Protein AF-A0A1M5AVX1-F1 (afdb_monomer_lite)

pLDDT: mean 75.05, std 15.2, range [41.97, 94.0]

Foldseek 3Di:
DPPDDDDDDPVVVVVLVVQCVVVVPDDSVRSVVVVVCVCVVVVPDPPPCPVDPVVVVVVVVVVVVVVVVVVVVVVVVVVVVVVVVVVVVCCVPPVVVVVVVVVVVVVVVVVPVVVVVVPPPDDPDDDDPVCPPDDDPDDDDPVVVVVVVVVVVVVVVVVVVVVVVVVLVVLLVVLVVLQVVQWDWDDDPDPDDIDIDRDDDPVSVVVSVVSD

Secondary structure (DSSP, 8-state):
---PPPP--HHHHHHHHHHHHHHT-S-HHHHHHHHHHHHHHTT--TTS---S-HHHHHHHHHHHHHHHHHHHHHHHHHHHHHHHHHHHHHIIIIIHHHHHHHHHHHHHHHTTHHHHHHHTT-------GGGTT--------HHHHHHHHHHHHHHHHHHHHHHHHHHHHHHHHHHHHHHHHTEEEE--STTS--EEEE---HHHHHHHHHT-

Organism: NCBI:txid1302685

Structure (mmCIF, N/CA/C/O backbone):
data_AF-A0A1M5AVX1-F1
#
_entry.id   AF-A0A1M5AVX1-F1
#
loop_
_atom_site.group_PDB
_atom_site.id
_atom_site.type_symbol
_atom_site.label_atom_id
_atom_site.label_alt_id
_atom_site.label_comp_id
_atom_site.label_asym_id
_atom_site.label_entity_id
_atom_site.label_seq_id
_atom_site.pdbx_PDB_ins_code
_atom_site.Cartn_x
_atom_site.Cartn_y
_atom_site.Cartn_z
_atom_site.occupancy
_atom_site.B_iso_or_equiv
_atom_site.auth_seq_id
_atom_site.auth_comp_id
_atom_site.auth_asym_id
_atom_site.auth_atom_id
_atom_site.pdbx_PDB_model_num
ATOM 1 N N . MET A 1 1 ? 12.100 11.120 -50.211 1.00 50.03 1 MET A N 1
ATOM 2 C CA . MET A 1 1 ? 12.620 10.407 -49.026 1.00 50.03 1 MET A CA 1
ATOM 3 C C . MET A 1 1 ? 14.095 10.726 -48.893 1.00 50.03 1 MET A C 1
ATOM 5 O O . MET A 1 1 ? 14.823 10.526 -49.860 1.00 50.03 1 MET A O 1
ATOM 9 N N . LEU A 1 2 ? 14.522 11.260 -47.749 1.00 48.28 2 LEU A N 1
ATOM 10 C CA . LEU A 1 2 ? 15.946 11.384 -47.434 1.00 48.28 2 LEU A CA 1
ATOM 11 C C . LEU A 1 2 ? 16.529 9.966 -47.370 1.00 48.28 2 LEU A C 1
ATOM 13 O O . LEU A 1 2 ? 16.074 9.150 -46.571 1.00 48.28 2 LEU A O 1
ATOM 17 N N . LYS A 1 3 ? 17.469 9.642 -48.262 1.00 60.44 3 LYS A N 1
ATOM 18 C CA . LYS A 1 3 ? 18.172 8.353 -48.248 1.00 60.44 3 LYS A CA 1
ATOM 19 C C . LYS A 1 3 ? 19.262 8.414 -47.185 1.00 60.44 3 LYS A C 1
ATOM 21 O O . LYS A 1 3 ? 20.413 8.708 -47.489 1.00 60.44 3 LYS A O 1
ATOM 26 N N . ASN A 1 4 ? 18.875 8.159 -45.943 1.00 72.19 4 ASN A N 1
ATOM 27 C CA . ASN A 1 4 ? 19.822 8.012 -44.849 1.00 72.19 4 ASN A CA 1
ATOM 28 C C . ASN A 1 4 ? 20.289 6.554 -44.810 1.00 72.19 4 ASN A C 1
ATOM 30 O O . ASN A 1 4 ? 19.479 5.637 -44.707 1.00 72.19 4 ASN A O 1
ATOM 34 N N . THR A 1 5 ? 21.594 6.335 -44.926 1.00 76.31 5 THR A N 1
ATOM 35 C CA . THR A 1 5 ? 22.208 5.006 -44.809 1.00 76.31 5 THR A CA 1
ATOM 36 C C . THR A 1 5 ? 22.642 4.745 -43.374 1.00 76.31 5 THR A C 1
ATOM 38 O O . THR A 1 5 ? 23.415 5.520 -42.812 1.00 76.31 5 THR A O 1
ATOM 41 N N . ILE A 1 6 ? 22.184 3.629 -42.805 1.00 78.69 6 ILE A N 1
ATOM 42 C CA . ILE A 1 6 ? 22.641 3.109 -41.512 1.00 78.69 6 ILE A CA 1
ATOM 43 C C . ILE A 1 6 ? 23.760 2.102 -41.786 1.00 78.69 6 ILE A C 1
ATOM 45 O O . ILE A 1 6 ? 23.597 1.205 -42.612 1.00 78.69 6 ILE A O 1
ATOM 49 N N . LYS A 1 7 ? 24.904 2.256 -41.114 1.00 83.25 7 LYS A N 1
ATOM 50 C CA . LYS A 1 7 ? 25.978 1.254 -41.136 1.00 83.25 7 LYS A CA 1
ATOM 51 C C . LYS A 1 7 ? 25.713 0.237 -40.030 1.00 83.25 7 LYS A C 1
ATOM 53 O O . LYS A 1 7 ? 25.497 0.632 -38.889 1.00 83.25 7 LYS A O 1
ATOM 58 N N . LEU A 1 8 ? 25.725 -1.044 -40.375 1.00 83.75 8 LEU A N 1
ATOM 59 C CA . LEU A 1 8 ? 25.488 -2.162 -39.461 1.00 83.75 8 LEU A CA 1
ATOM 60 C C . LEU A 1 8 ? 26.736 -3.048 -39.422 1.00 83.75 8 LEU A C 1
ATOM 62 O O . LEU A 1 8 ? 27.464 -3.110 -40.413 1.00 83.75 8 LEU A O 1
ATOM 66 N N . SER A 1 9 ? 26.980 -3.709 -38.290 1.00 87.75 9 SER A N 1
ATOM 67 C CA . SER A 1 9 ? 27.940 -4.815 -38.236 1.00 87.75 9 SER A CA 1
ATOM 68 C C . SER A 1 9 ? 27.345 -6.063 -38.888 1.00 87.75 9 SER A C 1
ATOM 70 O O . SER A 1 9 ? 26.119 -6.191 -38.968 1.00 87.75 9 SER A O 1
ATOM 72 N N . ASP A 1 10 ? 28.207 -6.989 -39.306 1.00 86.44 10 ASP A N 1
ATOM 73 C CA . ASP A 1 10 ? 27.782 -8.253 -39.917 1.00 86.44 10 ASP A CA 1
ATOM 74 C C . ASP A 1 10 ? 26.886 -9.062 -38.959 1.00 86.44 10 ASP A C 1
ATOM 76 O O . ASP A 1 10 ? 25.788 -9.455 -39.342 1.00 86.44 10 ASP A O 1
ATOM 80 N N . ASP A 1 11 ? 27.242 -9.146 -37.672 1.00 85.88 11 ASP A N 1
ATOM 81 C CA . ASP A 1 11 ? 26.421 -9.821 -36.651 1.00 85.88 11 ASP A CA 1
ATOM 82 C C . ASP A 1 11 ? 25.010 -9.219 -36.515 1.00 85.88 11 ASP A C 1
ATOM 84 O O . ASP A 1 11 ? 24.012 -9.923 -36.355 1.00 85.88 11 ASP A O 1
ATOM 88 N N . THR A 1 12 ? 24.900 -7.887 -36.584 1.00 83.38 12 THR A N 1
ATOM 89 C CA . THR A 1 12 ? 23.601 -7.201 -36.464 1.00 83.38 12 THR A CA 1
ATOM 90 C C . THR A 1 12 ? 22.747 -7.433 -37.707 1.00 83.38 12 THR A C 1
ATOM 92 O O . THR A 1 12 ? 21.519 -7.506 -37.622 1.00 83.38 12 THR A O 1
ATOM 95 N N . LYS A 1 13 ? 23.389 -7.554 -38.870 1.00 87.00 13 LYS A N 1
ATOM 96 C CA . LYS A 1 13 ? 22.717 -7.870 -40.125 1.00 87.00 13 LYS A CA 1
ATOM 97 C C . LYS A 1 13 ? 22.154 -9.292 -40.102 1.00 87.00 13 LYS A C 1
ATOM 99 O O . LYS A 1 13 ? 20.988 -9.461 -40.444 1.00 87.00 13 LYS A O 1
ATOM 104 N N . ASP A 1 14 ? 22.909 -10.264 -39.600 1.00 89.38 14 ASP A N 1
ATOM 105 C CA . ASP A 1 14 ? 22.436 -11.646 -39.457 1.00 89.38 14 ASP A CA 1
ATOM 106 C C . ASP A 1 14 ? 21.216 -11.743 -38.524 1.00 89.38 14 ASP A C 1
ATOM 108 O O . ASP A 1 14 ? 20.263 -12.477 -38.797 1.00 89.38 14 ASP A O 1
ATOM 112 N N . LEU A 1 15 ? 21.191 -10.960 -37.439 1.00 86.06 15 LEU A N 1
ATOM 113 C CA . LEU A 1 15 ? 20.021 -10.863 -36.558 1.00 86.06 15 LEU A CA 1
ATOM 114 C C . LEU A 1 15 ? 18.806 -10.250 -37.270 1.00 86.06 15 LEU A C 1
ATOM 116 O O . LEU A 1 15 ? 17.681 -10.726 -37.096 1.00 86.06 15 LEU A O 1
ATOM 120 N N . LEU A 1 16 ? 19.012 -9.216 -38.087 1.00 86.56 16 LEU A N 1
ATOM 121 C CA . LEU A 1 16 ? 17.942 -8.617 -38.888 1.00 86.56 16 LEU A CA 1
ATOM 122 C C . LEU A 1 16 ? 17.404 -9.589 -39.940 1.00 86.56 16 LEU A C 1
ATOM 124 O O . LEU A 1 16 ? 16.189 -9.643 -40.126 1.00 86.56 16 LEU A O 1
ATOM 128 N N . ASP A 1 17 ? 18.269 -10.389 -40.562 1.00 86.75 17 ASP A N 1
ATOM 129 C CA . ASP A 1 17 ? 17.881 -11.427 -41.520 1.00 86.75 17 ASP A CA 1
ATOM 130 C C . ASP A 1 17 ? 17.036 -12.515 -40.843 1.00 86.75 17 ASP A C 1
ATOM 132 O O . ASP A 1 17 ? 15.984 -12.906 -41.357 1.00 86.75 17 ASP A O 1
ATOM 136 N N . GLN A 1 18 ? 17.417 -12.946 -39.636 1.00 89.44 18 GLN A N 1
ATOM 137 C CA . GLN A 1 18 ? 16.620 -13.887 -38.843 1.00 89.44 18 GLN A CA 1
ATOM 138 C C . GLN A 1 18 ? 15.234 -13.329 -38.495 1.00 89.44 18 GLN A C 1
ATOM 140 O O . GLN A 1 18 ? 14.232 -14.035 -38.628 1.00 89.44 18 GLN A O 1
ATOM 145 N N . ILE A 1 19 ? 15.152 -12.064 -38.069 1.00 85.94 19 ILE A N 1
ATOM 146 C CA . ILE A 1 19 ? 13.875 -11.395 -37.772 1.00 85.94 19 ILE A CA 1
ATOM 147 C C . ILE A 1 19 ? 13.031 -11.286 -39.047 1.00 85.94 19 ILE A C 1
ATOM 149 O O . ILE A 1 19 ? 11.831 -11.573 -39.026 1.00 85.94 19 ILE A O 1
ATOM 153 N N . GLN A 1 20 ? 13.652 -10.919 -40.167 1.00 88.06 20 GLN A N 1
ATOM 154 C CA . GLN A 1 20 ? 12.977 -10.778 -41.449 1.00 88.06 20 GLN A CA 1
ATOM 155 C C . GLN A 1 20 ? 12.359 -12.103 -41.911 1.00 88.06 20 GLN A C 1
ATOM 157 O O . GLN A 1 20 ? 11.182 -12.127 -42.280 1.00 88.06 20 GLN A O 1
ATOM 162 N N . LEU A 1 21 ? 13.118 -13.201 -41.835 1.00 88.25 21 LEU A N 1
ATOM 163 C CA . LEU A 1 21 ? 12.652 -14.546 -42.183 1.00 88.25 21 LEU A CA 1
ATOM 164 C C . LEU A 1 21 ? 11.553 -15.036 -41.234 1.00 88.25 21 LEU A C 1
ATOM 166 O O . LEU A 1 21 ? 10.547 -15.579 -41.686 1.00 88.25 21 LEU A O 1
ATOM 170 N N . LYS A 1 22 ? 11.713 -14.816 -39.925 1.00 88.88 22 LYS A N 1
ATOM 171 C CA . LYS A 1 22 ? 10.778 -15.306 -38.902 1.00 88.88 22 LYS A CA 1
ATOM 172 C C . LYS A 1 22 ? 9.405 -14.639 -38.971 1.00 88.88 22 LYS A C 1
ATOM 174 O O . LYS A 1 22 ? 8.399 -15.299 -38.725 1.00 88.88 22 LYS A O 1
ATOM 179 N N . PHE A 1 23 ? 9.361 -13.345 -39.286 1.00 84.31 23 PHE A N 1
ATOM 180 C CA . PHE A 1 23 ? 8.123 -12.559 -39.311 1.00 84.31 23 PHE A CA 1
ATOM 181 C C . PHE A 1 23 ? 7.648 -12.196 -40.729 1.00 84.31 23 PHE A C 1
ATOM 183 O O . PHE A 1 23 ? 6.655 -11.487 -40.874 1.00 84.31 23 PHE A O 1
ATOM 190 N N . GLY A 1 24 ? 8.325 -12.681 -41.776 1.00 85.56 24 GLY A N 1
ATOM 191 C CA . GLY A 1 24 ? 7.917 -12.491 -43.173 1.00 85.56 24 GLY A CA 1
ATOM 192 C C . GLY A 1 24 ? 7.960 -11.034 -43.645 1.00 85.56 24 GLY A C 1
ATOM 193 O O . GLY A 1 24 ? 7.097 -10.598 -44.411 1.00 85.56 24 GLY A O 1
ATOM 194 N N . LEU A 1 25 ? 8.935 -10.254 -43.172 1.00 85.88 25 LEU A N 1
ATOM 195 C CA . LEU A 1 25 ? 9.032 -8.823 -43.474 1.00 85.88 25 LEU A CA 1
ATOM 196 C C . LEU A 1 25 ? 9.723 -8.600 -44.833 1.00 85.88 25 LEU A C 1
ATOM 198 O O . LEU A 1 25 ? 10.679 -9.283 -45.191 1.00 85.88 25 LEU A O 1
ATOM 202 N N . LYS A 1 26 ? 9.221 -7.656 -45.642 1.00 80.62 26 LYS A N 1
ATOM 203 C CA . LYS A 1 26 ? 9.651 -7.509 -47.051 1.00 80.62 26 LYS A CA 1
ATOM 204 C C . LYS A 1 26 ? 10.936 -6.702 -47.243 1.00 80.62 26 LYS A C 1
ATOM 206 O O . LYS A 1 26 ? 11.692 -6.987 -48.164 1.00 80.62 26 LYS A O 1
ATOM 211 N N . THR A 1 27 ? 11.172 -5.680 -46.423 1.00 85.50 27 THR A N 1
ATOM 212 C CA . THR A 1 27 ? 12.344 -4.797 -46.538 1.00 85.50 27 THR A CA 1
ATOM 213 C C . THR A 1 27 ? 12.933 -4.511 -45.165 1.00 85.50 27 THR A C 1
ATOM 215 O O . THR A 1 27 ? 12.193 -4.435 -44.184 1.00 85.50 27 THR A O 1
ATOM 218 N N . TYR A 1 28 ? 14.247 -4.271 -45.106 1.00 84.19 28 TYR A N 1
ATOM 219 C CA . TYR A 1 28 ? 14.928 -3.896 -43.862 1.00 84.19 28 TYR A CA 1
ATOM 220 C C . TYR A 1 28 ? 14.342 -2.638 -43.218 1.00 84.19 28 TYR A C 1
ATOM 222 O O . TYR A 1 28 ? 14.225 -2.580 -42.001 1.00 84.19 28 TYR A O 1
ATOM 230 N N . ASP A 1 29 ? 13.908 -1.666 -44.022 1.00 83.88 29 ASP A N 1
ATOM 231 C CA . ASP A 1 29 ? 13.253 -0.451 -43.526 1.00 83.88 29 ASP A CA 1
ATOM 232 C C . ASP A 1 29 ? 11.952 -0.774 -42.769 1.00 83.88 29 ASP A C 1
ATOM 234 O O . ASP A 1 29 ? 11.741 -0.320 -41.645 1.00 83.88 29 ASP A O 1
ATOM 238 N N . THR A 1 30 ? 11.124 -1.670 -43.321 1.00 84.75 30 THR A N 1
ATOM 239 C CA . THR A 1 30 ? 9.901 -2.134 -42.645 1.00 84.75 30 THR A CA 1
ATOM 240 C C . THR A 1 30 ? 10.228 -2.900 -41.365 1.00 84.75 30 THR A C 1
ATOM 242 O O . THR A 1 30 ? 9.532 -2.741 -40.360 1.00 84.75 30 THR A O 1
ATOM 245 N N . THR A 1 31 ? 11.292 -3.706 -41.381 1.00 86.12 31 THR A N 1
ATOM 246 C CA . THR A 1 31 ? 11.759 -4.458 -40.211 1.00 86.12 31 THR A CA 1
ATOM 247 C C . THR A 1 31 ? 12.191 -3.528 -39.088 1.00 86.12 31 THR A C 1
ATOM 249 O O . THR A 1 31 ? 11.651 -3.608 -37.986 1.00 86.12 31 THR A O 1
ATOM 252 N N . VAL A 1 32 ? 13.086 -2.584 -39.378 1.00 87.56 32 VAL A N 1
ATOM 253 C CA . VAL A 1 32 ? 13.594 -1.620 -38.395 1.00 87.56 32 VAL A CA 1
ATOM 254 C C . VAL A 1 32 ? 12.466 -0.739 -37.858 1.00 87.56 32 VAL A C 1
ATOM 256 O O . VAL A 1 32 ? 12.385 -0.520 -36.647 1.00 87.56 32 VAL A O 1
ATOM 259 N N . ASN A 1 33 ? 11.554 -0.283 -38.721 1.00 87.81 33 ASN A N 1
ATOM 260 C CA . ASN A 1 33 ? 10.406 0.514 -38.300 1.00 87.81 33 AS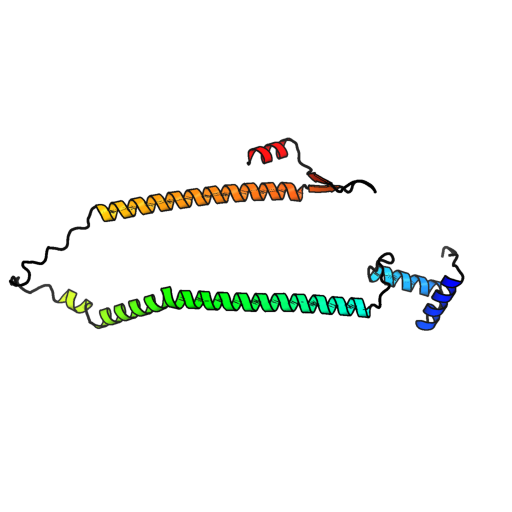N A CA 1
ATOM 261 C C . ASN A 1 33 ? 9.473 -0.281 -37.373 1.00 87.81 33 ASN A C 1
ATOM 263 O O . ASN A 1 33 ? 9.076 0.208 -36.319 1.00 87.81 33 ASN A O 1
ATOM 267 N N . THR A 1 34 ? 9.170 -1.537 -37.713 1.00 85.75 34 THR A N 1
ATOM 268 C CA . THR A 1 34 ? 8.289 -2.391 -36.899 1.00 85.75 34 THR A CA 1
ATOM 269 C C . THR A 1 34 ? 8.910 -2.697 -35.536 1.00 85.75 34 THR A C 1
ATOM 271 O O . THR A 1 34 ? 8.226 -2.584 -34.519 1.00 85.75 34 THR A O 1
ATOM 274 N N . CYS A 1 35 ? 10.209 -3.011 -35.491 1.00 84.88 35 CYS A N 1
ATOM 275 C CA . CYS A 1 35 ? 10.943 -3.195 -34.238 1.00 84.88 35 CYS A CA 1
ATOM 276 C C . CYS A 1 35 ? 10.927 -1.922 -33.381 1.00 84.88 35 CYS A C 1
ATOM 278 O O . CYS A 1 35 ? 10.617 -1.984 -32.193 1.00 84.88 35 CYS A O 1
ATOM 280 N N . SER A 1 36 ? 11.192 -0.761 -33.984 1.00 85.06 36 SER A N 1
ATOM 281 C CA . SER A 1 36 ? 11.199 0.523 -33.269 1.00 85.06 36 SER A CA 1
ATOM 282 C C . SER A 1 36 ? 9.816 0.868 -32.714 1.00 85.06 36 SER A C 1
ATOM 284 O O . SER A 1 36 ? 9.685 1.240 -31.549 1.00 85.06 36 SER A O 1
ATOM 286 N N . LEU A 1 37 ? 8.764 0.677 -33.516 1.00 87.31 37 LEU A N 1
ATOM 287 C CA . LEU A 1 37 ? 7.381 0.875 -33.086 1.00 87.31 37 LEU A CA 1
ATOM 288 C C . LEU A 1 37 ? 6.989 -0.068 -31.951 1.00 87.31 37 LEU A C 1
ATOM 290 O O . LEU A 1 37 ? 6.258 0.349 -31.057 1.00 87.31 37 LEU A O 1
ATOM 294 N N . PHE A 1 38 ? 7.452 -1.318 -31.974 1.00 84.62 38 PHE A N 1
ATOM 295 C CA . PHE A 1 38 ? 7.196 -2.273 -30.900 1.00 84.62 38 PHE A CA 1
ATOM 296 C C . PHE A 1 38 ? 7.824 -1.815 -29.581 1.00 84.62 38 PHE A C 1
ATOM 298 O O . PHE A 1 38 ? 7.143 -1.816 -28.558 1.00 84.62 38 PHE A O 1
ATOM 305 N N . ILE A 1 39 ? 9.080 -1.369 -29.615 1.00 83.06 39 ILE A N 1
ATOM 306 C CA . ILE A 1 39 ? 9.795 -0.875 -28.431 1.00 83.06 39 ILE A CA 1
ATOM 307 C C . ILE A 1 39 ? 9.086 0.351 -27.848 1.00 83.06 39 ILE A C 1
ATOM 309 O O . ILE A 1 39 ? 8.819 0.389 -26.651 1.00 83.06 39 ILE A O 1
ATOM 313 N N . ILE A 1 40 ? 8.719 1.315 -28.699 1.00 81.06 40 ILE A N 1
ATOM 314 C CA . ILE A 1 40 ? 8.050 2.550 -28.270 1.00 81.06 40 ILE A CA 1
ATOM 315 C C . ILE A 1 40 ? 6.645 2.261 -27.728 1.00 81.06 40 ILE A C 1
ATOM 317 O O . ILE A 1 40 ? 6.288 2.759 -26.668 1.00 81.06 40 ILE A O 1
ATOM 321 N N . ARG A 1 41 ? 5.836 1.452 -28.428 1.00 79.56 41 ARG A N 1
ATOM 322 C CA . ARG A 1 41 ? 4.443 1.173 -28.024 1.00 79.56 41 ARG A CA 1
ATOM 323 C C . ARG A 1 41 ? 4.321 0.369 -26.739 1.00 79.56 41 ARG A C 1
ATOM 325 O O . ARG A 1 41 ? 3.300 0.480 -26.074 1.00 79.56 41 ARG A O 1
ATOM 332 N N . ASN A 1 42 ? 5.311 -0.462 -26.439 1.00 77.94 42 ASN A N 1
ATOM 333 C CA . ASN A 1 42 ? 5.323 -1.278 -25.229 1.00 77.94 42 ASN A CA 1
ATOM 334 C C . ASN A 1 42 ? 6.205 -0.670 -24.130 1.00 77.94 42 ASN A C 1
ATOM 336 O O . ASN A 1 42 ? 6.442 -1.342 -23.132 1.00 77.94 42 ASN A O 1
ATOM 340 N N . GLU A 1 43 ? 6.713 0.554 -24.330 1.00 76.38 43 GLU A N 1
ATOM 341 C CA . GLU A 1 43 ? 7.571 1.271 -23.376 1.00 76.38 43 GLU A CA 1
ATOM 342 C C . GLU A 1 43 ? 8.741 0.409 -22.859 1.00 76.38 43 GLU A C 1
ATOM 344 O O . GLU A 1 43 ? 9.128 0.472 -21.694 1.00 76.38 43 GLU A O 1
ATOM 349 N N . ILE A 1 44 ? 9.314 -0.429 -23.734 1.00 74.00 44 ILE A N 1
ATOM 350 C CA . ILE A 1 44 ? 10.365 -1.378 -23.350 1.00 74.00 44 ILE A CA 1
ATOM 351 C C . ILE A 1 44 ? 11.680 -0.622 -23.193 1.00 74.00 44 ILE A C 1
ATOM 353 O O . ILE A 1 44 ? 12.229 -0.083 -24.159 1.00 74.00 44 ILE A O 1
ATOM 357 N N . ASN A 1 45 ? 12.233 -0.635 -21.984 1.00 73.25 45 ASN A N 1
ATOM 358 C CA . ASN A 1 45 ? 13.543 -0.061 -21.729 1.00 73.25 45 ASN A CA 1
ATOM 359 C C . ASN A 1 45 ? 14.654 -1.017 -22.195 1.00 73.25 45 ASN A C 1
ATOM 361 O O . ASN A 1 45 ? 15.039 -1.936 -21.486 1.00 73.25 45 ASN A O 1
ATOM 365 N N . LEU A 1 46 ? 15.228 -0.777 -23.376 1.00 66.44 46 LEU A N 1
ATOM 366 C CA . LEU A 1 46 ? 16.306 -1.611 -23.939 1.00 66.44 46 LEU A CA 1
ATOM 367 C C . LEU A 1 46 ? 17.589 -1.672 -23.084 1.00 66.44 46 LEU A C 1
ATOM 369 O O . LEU A 1 46 ? 18.475 -2.468 -23.386 1.00 66.44 46 LEU A O 1
ATOM 373 N N . LYS A 1 47 ? 17.729 -0.797 -22.079 1.00 66.75 47 LYS A N 1
ATOM 374 C CA . LYS A 1 47 ? 18.852 -0.799 -21.128 1.00 66.75 47 LYS A CA 1
ATOM 375 C C . LYS A 1 47 ? 18.567 -1.610 -19.868 1.00 66.75 47 LYS A C 1
ATOM 377 O O . LYS A 1 47 ? 19.503 -1.913 -19.135 1.00 66.75 47 LYS A O 1
ATOM 382 N N . GLU A 1 48 ? 17.300 -1.898 -19.590 1.00 58.44 48 GLU A N 1
ATOM 383 C CA . GLU A 1 48 ? 16.943 -2.832 -18.534 1.00 58.44 48 GLU A CA 1
ATOM 384 C C . GLU A 1 48 ? 17.185 -4.244 -19.043 1.00 58.44 48 GLU A C 1
ATOM 386 O O . GLU A 1 48 ? 16.933 -4.561 -20.208 1.00 58.44 48 GLU A O 1
ATOM 391 N N . ASP A 1 49 ? 17.743 -5.075 -18.171 1.00 53.59 49 ASP A N 1
ATOM 392 C CA . ASP A 1 49 ? 18.166 -6.424 -18.502 1.00 53.59 49 ASP A CA 1
ATOM 393 C C . ASP A 1 49 ? 16.921 -7.309 -18.694 1.00 53.59 49 ASP A C 1
ATOM 395 O O . ASP A 1 49 ? 16.507 -8.065 -17.819 1.00 53.59 49 ASP A O 1
ATOM 399 N N . TYR A 1 50 ? 16.285 -7.202 -19.864 1.00 53.38 50 TYR A N 1
ATOM 400 C CA . TYR A 1 50 ? 15.243 -8.121 -20.331 1.00 53.38 50 TYR A CA 1
ATOM 401 C C . TYR A 1 50 ? 15.850 -9.454 -20.814 1.00 53.38 50 TYR A C 1
ATOM 403 O O . TYR A 1 50 ? 15.198 -10.236 -21.513 1.00 53.38 50 TYR A O 1
ATOM 411 N N . ILE A 1 51 ? 17.104 -9.741 -20.446 1.00 46.25 51 ILE A N 1
ATOM 412 C CA . ILE A 1 51 ? 17.767 -11.027 -20.657 1.00 46.25 51 ILE A CA 1
ATOM 413 C C . ILE A 1 51 ? 17.265 -11.993 -19.580 1.00 46.25 51 ILE A C 1
ATOM 415 O O . ILE A 1 51 ? 17.893 -12.271 -18.563 1.00 46.25 51 ILE A O 1
ATOM 419 N N . GLY A 1 52 ? 16.063 -12.504 -19.807 1.00 47.72 52 GLY A N 1
ATOM 420 C CA . GLY A 1 52 ? 15.445 -13.487 -18.937 1.00 47.72 52 GLY A CA 1
ATOM 421 C C . GLY A 1 52 ? 14.018 -13.715 -19.370 1.00 47.72 52 GLY A C 1
ATOM 422 O O . GLY A 1 52 ? 13.136 -13.012 -18.899 1.00 47.72 52 GLY A O 1
ATOM 423 N N . ASP A 1 53 ? 13.851 -14.663 -20.300 1.00 60.19 53 ASP A N 1
ATOM 424 C CA . ASP A 1 53 ? 12.609 -15.287 -20.770 1.00 60.19 53 ASP A CA 1
ATOM 425 C C . ASP A 1 53 ? 11.343 -14.611 -20.225 1.00 60.19 53 ASP A C 1
ATOM 427 O O . ASP A 1 53 ? 11.027 -14.759 -19.048 1.00 60.19 53 ASP A O 1
ATOM 431 N N . TYR A 1 54 ? 10.606 -13.878 -21.063 1.00 62.81 54 TYR A N 1
ATOM 432 C CA . TYR A 1 54 ? 9.348 -13.203 -20.707 1.00 62.81 54 TYR A CA 1
ATOM 433 C C . TYR A 1 54 ? 8.410 -14.087 -19.854 1.00 62.81 54 TYR A C 1
ATOM 435 O O . TYR A 1 54 ? 7.687 -13.588 -18.995 1.00 62.81 54 TYR A O 1
ATOM 443 N N . ARG A 1 55 ? 8.487 -15.418 -20.015 1.00 61.62 55 ARG A N 1
ATOM 444 C CA . ARG A 1 55 ? 7.841 -16.409 -19.140 1.00 61.62 55 ARG A CA 1
ATOM 445 C C . ARG A 1 55 ? 8.218 -16.289 -17.666 1.00 61.62 55 ARG A C 1
ATOM 447 O O . ARG A 1 55 ? 7.337 -16.374 -16.825 1.00 61.62 55 ARG A O 1
ATOM 454 N N . LYS A 1 56 ? 9.491 -16.099 -17.329 1.00 67.56 56 LYS A N 1
ATOM 455 C CA . LYS A 1 56 ? 9.963 -15.911 -15.953 1.00 67.56 56 LYS A CA 1
ATOM 456 C C . LYS A 1 56 ? 9.424 -14.612 -15.357 1.00 67.56 56 LYS A C 1
ATOM 458 O O . LYS A 1 56 ? 8.927 -14.639 -14.238 1.00 67.56 56 LYS A O 1
ATOM 463 N N . GLY A 1 57 ? 9.440 -13.516 -16.122 1.00 69.12 57 GLY A N 1
ATOM 464 C CA . GLY A 1 57 ? 8.828 -12.249 -15.703 1.00 69.12 57 GLY A CA 1
ATOM 465 C C . GLY 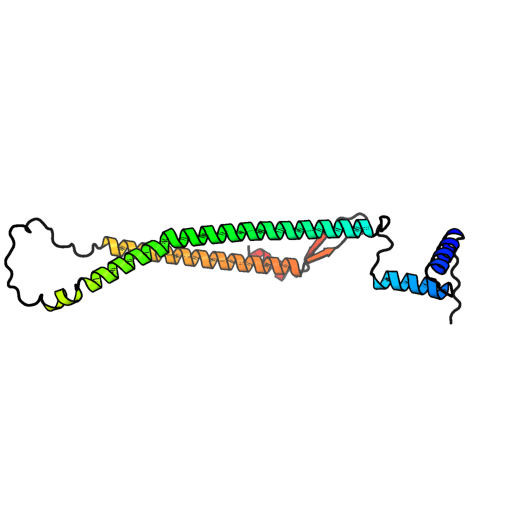A 1 57 ? 7.320 -12.379 -15.464 1.00 69.12 57 GLY A C 1
ATOM 466 O O . GLY A 1 57 ? 6.806 -11.889 -14.461 1.00 69.12 57 GLY A O 1
ATOM 467 N N . LEU A 1 58 ? 6.625 -13.117 -16.334 1.00 75.00 58 LEU A N 1
ATOM 468 C CA . LEU A 1 58 ? 5.201 -13.413 -16.185 1.00 75.00 58 LEU A CA 1
ATOM 469 C C . LEU A 1 58 ? 4.917 -14.294 -14.955 1.00 75.00 58 LEU A C 1
ATOM 471 O O . LEU A 1 58 ? 4.010 -13.988 -14.188 1.00 75.00 58 LEU A O 1
ATOM 475 N N . VAL A 1 59 ? 5.722 -15.336 -14.728 1.00 75.31 59 VAL A N 1
ATOM 476 C CA . VAL A 1 59 ? 5.609 -16.238 -13.567 1.00 75.31 59 VAL A CA 1
ATOM 477 C C . VAL A 1 59 ? 5.900 -15.507 -12.254 1.00 75.31 59 VAL A C 1
ATOM 479 O O . VAL A 1 59 ? 5.220 -15.736 -11.255 1.00 75.31 59 VAL A O 1
ATOM 482 N N . ASP A 1 60 ? 6.886 -14.612 -12.218 1.00 74.06 60 ASP A N 1
ATOM 483 C CA . ASP A 1 60 ? 7.183 -13.831 -11.014 1.00 74.06 60 ASP A CA 1
ATOM 484 C C . ASP A 1 60 ? 6.092 -12.787 -10.730 1.00 74.06 60 ASP A C 1
ATOM 486 O O . ASP A 1 60 ? 5.765 -12.531 -9.567 1.00 74.06 60 ASP A O 1
ATOM 490 N N . LEU A 1 61 ? 5.465 -12.237 -11.773 1.00 81.56 61 LEU A N 1
ATOM 491 C CA . LEU A 1 61 ? 4.305 -11.358 -11.636 1.00 81.56 61 LEU A CA 1
ATOM 492 C C . LEU A 1 61 ? 3.067 -12.120 -11.137 1.00 81.56 61 LEU A C 1
ATOM 494 O O . LEU A 1 61 ? 2.392 -11.648 -10.223 1.00 81.56 61 LEU A O 1
ATOM 498 N N . GLU A 1 62 ? 2.815 -13.324 -11.654 1.00 82.69 62 GLU A N 1
ATOM 499 C CA . GLU A 1 62 ? 1.761 -14.226 -11.171 1.00 82.69 62 GLU A CA 1
ATOM 500 C C . GLU A 1 62 ? 1.966 -14.589 -9.693 1.00 82.69 62 GLU A C 1
ATOM 502 O O . GLU A 1 62 ? 1.032 -14.503 -8.889 1.00 82.69 62 GLU A O 1
ATOM 507 N N . LYS A 1 63 ? 3.202 -14.912 -9.292 1.00 83.62 63 LYS A N 1
ATOM 508 C CA . LYS A 1 63 ? 3.543 -15.163 -7.884 1.00 83.62 63 LYS A CA 1
ATOM 509 C C . LYS A 1 63 ? 3.293 -13.938 -7.014 1.00 83.62 63 LYS A C 1
ATOM 511 O O . LYS A 1 63 ? 2.675 -14.072 -5.962 1.00 83.62 63 LYS A O 1
ATOM 516 N N . ARG A 1 64 ? 3.733 -12.748 -7.440 1.00 84.44 64 ARG A N 1
ATOM 517 C CA . ARG A 1 64 ? 3.497 -11.494 -6.701 1.00 84.44 64 ARG A CA 1
ATOM 518 C C . ARG A 1 64 ? 2.010 -11.208 -6.520 1.00 84.44 64 ARG A C 1
ATOM 520 O O . ARG A 1 64 ? 1.598 -10.862 -5.416 1.00 84.44 64 ARG A O 1
ATOM 527 N N . LEU A 1 65 ? 1.212 -11.374 -7.574 1.00 89.31 65 LEU A N 1
ATOM 528 C CA . LEU A 1 65 ? -0.240 -11.206 -7.501 1.00 89.31 65 LEU A CA 1
ATOM 529 C C . LEU A 1 65 ? -0.865 -12.218 -6.540 1.00 89.31 65 LEU A C 1
ATOM 531 O O . LEU A 1 65 ? -1.645 -11.835 -5.675 1.00 89.31 65 LEU A O 1
ATOM 535 N N . THR A 1 66 ? -0.473 -13.487 -6.634 1.00 90.88 66 THR A N 1
ATOM 536 C CA . THR A 1 66 ? -0.988 -14.551 -5.760 1.00 90.88 66 THR A CA 1
ATOM 537 C C . THR A 1 66 ? -0.663 -14.286 -4.289 1.00 90.88 66 THR A C 1
ATOM 539 O O . THR A 1 66 ? -1.522 -14.463 -3.427 1.00 90.88 66 THR A O 1
ATOM 542 N N . VAL A 1 67 ? 0.554 -13.820 -3.990 1.00 91.25 67 VAL A N 1
ATOM 543 C CA . VAL A 1 67 ? 0.956 -13.436 -2.627 1.00 91.25 67 VAL A CA 1
ATOM 544 C C . VAL A 1 67 ? 0.127 -12.254 -2.130 1.00 91.25 67 VAL A C 1
ATOM 546 O O . VAL A 1 67 ? -0.443 -12.339 -1.047 1.00 91.25 67 VAL A O 1
ATOM 549 N N . SER A 1 68 ? -0.021 -11.199 -2.937 1.00 90.69 68 SER A N 1
ATOM 550 C CA . SER A 1 68 ? -0.822 -10.027 -2.562 1.00 90.69 68 SER A CA 1
ATOM 551 C C . SER A 1 68 ? -2.288 -10.390 -2.304 1.00 90.69 68 SER A C 1
ATOM 553 O O . SER A 1 68 ? -2.855 -9.985 -1.289 1.00 90.69 68 SER A O 1
ATOM 555 N N . PHE A 1 69 ? -2.902 -11.216 -3.157 1.00 92.50 69 PHE A N 1
ATOM 556 C CA . PHE A 1 69 ? -4.270 -11.687 -2.933 1.00 92.50 69 PHE A CA 1
ATOM 557 C C . PHE A 1 69 ? -4.403 -12.513 -1.655 1.00 92.50 69 PHE A C 1
ATOM 559 O O . PHE A 1 69 ? -5.374 -12.335 -0.921 1.00 92.50 69 PHE A O 1
ATOM 566 N N . LYS A 1 70 ? -3.420 -13.365 -1.352 1.00 93.62 70 LYS A N 1
ATOM 567 C CA . LYS A 1 70 ? -3.409 -14.155 -0.118 1.00 93.62 70 LYS A CA 1
ATOM 568 C C . LYS A 1 70 ? -3.304 -13.273 1.128 1.00 93.62 70 LYS A C 1
ATOM 570 O O . LYS A 1 70 ? -4.046 -13.481 2.081 1.00 93.62 70 LYS A O 1
ATOM 575 N N . GLU A 1 71 ? -2.446 -12.256 1.106 1.00 92.69 71 GLU A N 1
ATOM 576 C CA . GLU A 1 71 ? -2.333 -11.284 2.202 1.00 92.69 71 GLU A CA 1
ATOM 577 C C . GLU A 1 71 ? -3.648 -10.525 2.431 1.00 92.69 71 GLU A C 1
ATOM 579 O O . GLU A 1 71 ? -4.080 -10.344 3.573 1.00 92.69 71 GLU A O 1
ATOM 584 N N . HIS A 1 72 ? -4.323 -10.118 1.352 1.00 92.56 72 HIS A N 1
ATOM 585 C CA . HIS A 1 72 ? -5.641 -9.490 1.438 1.00 92.56 72 HIS A CA 1
ATOM 586 C C . HIS A 1 72 ? -6.706 -10.444 1.994 1.00 92.56 72 HIS A C 1
ATOM 588 O O . HIS A 1 72 ? -7.495 -10.036 2.848 1.00 92.56 72 HIS A O 1
ATOM 594 N N . GLU A 1 73 ? -6.718 -11.705 1.559 1.00 92.44 73 GLU A N 1
ATOM 595 C CA . GLU A 1 73 ? -7.641 -12.724 2.066 1.00 92.44 73 GLU A CA 1
ATOM 596 C C . GLU A 1 73 ? -7.443 -12.964 3.570 1.00 92.44 73 GLU A C 1
ATOM 598 O O . GLU A 1 73 ? -8.412 -12.979 4.335 1.00 92.44 73 GLU A O 1
ATOM 603 N N . ASP A 1 74 ? -6.193 -13.100 4.013 1.00 93.25 74 ASP A N 1
ATOM 604 C CA . ASP A 1 74 ? -5.860 -13.317 5.420 1.00 93.25 74 ASP A CA 1
ATOM 605 C C . ASP A 1 74 ? -6.248 -12.105 6.279 1.00 93.25 74 ASP A C 1
ATOM 607 O O . ASP A 1 74 ? -6.832 -12.270 7.356 1.00 93.25 74 ASP A O 1
ATOM 611 N N . LYS A 1 75 ? -6.035 -10.881 5.775 1.00 93.50 75 LYS A N 1
ATOM 612 C CA . LYS A 1 75 ? -6.501 -9.654 6.437 1.00 93.50 75 LYS A CA 1
ATOM 613 C C . LYS A 1 75 ? -8.027 -9.614 6.551 1.00 93.50 75 LYS A C 1
ATOM 615 O O . LYS A 1 75 ? -8.547 -9.354 7.633 1.00 93.50 75 LYS A O 1
ATOM 620 N N . MET A 1 76 ? -8.756 -9.948 5.484 1.00 91.25 76 MET A N 1
ATOM 621 C CA . MET A 1 76 ? -10.224 -10.006 5.517 1.00 91.25 76 MET A 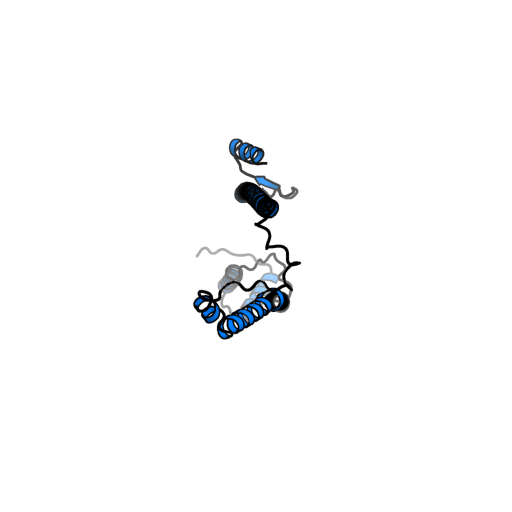CA 1
ATOM 622 C C . MET A 1 76 ? -10.748 -11.059 6.500 1.00 91.25 76 MET A C 1
ATOM 624 O O . MET A 1 76 ? -11.743 -10.826 7.189 1.00 91.25 76 MET A O 1
ATOM 628 N N . LYS A 1 77 ? -10.092 -12.221 6.602 1.00 92.31 77 LYS A N 1
ATOM 629 C CA . LYS A 1 77 ? -10.444 -13.244 7.599 1.00 92.31 77 LYS A CA 1
ATOM 630 C C . LYS A 1 77 ? -10.226 -12.740 9.023 1.00 92.31 77 LYS A C 1
ATOM 632 O O . LYS A 1 77 ? -11.084 -12.974 9.879 1.00 92.31 77 LYS A O 1
ATOM 637 N N . LEU A 1 78 ? -9.116 -12.044 9.271 1.00 92.44 78 LEU A N 1
ATOM 638 C CA . LEU A 1 78 ? -8.810 -11.453 10.573 1.00 92.44 78 LEU A CA 1
ATOM 639 C C . LEU A 1 78 ? -9.854 -10.396 10.964 1.00 92.44 78 LEU A C 1
ATOM 641 O O . LEU A 1 78 ? -10.392 -10.449 12.072 1.00 92.44 78 LEU A O 1
ATOM 645 N N . ASP A 1 79 ? -10.188 -9.495 10.041 1.00 90.00 79 ASP A N 1
ATOM 646 C CA . ASP A 1 79 ? -11.174 -8.434 10.260 1.00 90.00 79 ASP A CA 1
ATOM 647 C C . ASP A 1 79 ? -12.581 -9.014 10.486 1.00 90.00 79 ASP A C 1
ATOM 649 O O . ASP A 1 79 ? -13.291 -8.618 11.408 1.00 90.00 79 ASP A O 1
ATOM 653 N N . ASN A 1 80 ? -12.978 -10.049 9.744 1.00 92.50 80 ASN A N 1
ATOM 654 C CA . ASN A 1 80 ? -14.250 -10.733 9.999 1.00 92.50 80 ASN A CA 1
ATOM 655 C C . ASN A 1 80 ? -14.293 -11.405 11.380 1.00 92.50 80 ASN A C 1
ATOM 657 O O . ASN A 1 80 ? -15.332 -11.407 12.050 1.00 92.50 80 ASN A O 1
ATOM 661 N N . ALA A 1 81 ? -13.177 -11.983 11.832 1.00 90.75 81 ALA A N 1
ATOM 662 C CA . ALA A 1 81 ? -13.089 -12.570 13.164 1.00 90.75 81 ALA A CA 1
ATOM 663 C C . ALA A 1 81 ? -13.158 -11.500 14.267 1.00 90.75 81 ALA A C 1
ATOM 665 O O . ALA A 1 81 ? -13.795 -11.733 15.299 1.00 90.75 81 ALA A O 1
ATOM 666 N N . SER A 1 82 ? -12.539 -10.334 14.057 1.00 91.50 82 SER A N 1
ATOM 667 C CA . SER A 1 82 ? -12.587 -9.218 15.006 1.00 91.50 82 SER A CA 1
ATOM 668 C C . SER A 1 82 ? -13.994 -8.622 15.095 1.00 91.50 82 SER A C 1
ATOM 670 O O . SER A 1 82 ? -14.509 -8.482 16.204 1.00 91.50 82 SER A O 1
ATOM 672 N N . VAL A 1 83 ? -14.675 -8.409 13.962 1.00 92.44 83 VAL A N 1
ATOM 673 C CA . VAL A 1 83 ? -16.075 -7.950 13.913 1.00 92.44 83 VAL A CA 1
ATOM 674 C C . VAL A 1 83 ? -17.000 -8.935 14.622 1.00 92.44 83 VAL A C 1
ATOM 676 O O . VAL A 1 83 ? -17.835 -8.524 15.425 1.00 92.44 83 VAL A O 1
ATOM 679 N N . ARG A 1 84 ? -16.828 -10.246 14.405 1.00 92.31 84 ARG A N 1
ATOM 680 C CA . ARG A 1 84 ? -17.631 -11.265 15.100 1.00 92.31 84 ARG A CA 1
ATOM 681 C C . ARG A 1 84 ? -17.422 -11.225 16.613 1.00 92.31 84 ARG A C 1
ATOM 683 O O . ARG A 1 84 ? -18.390 -11.324 17.362 1.00 92.31 84 ARG A O 1
ATOM 690 N N . LYS A 1 85 ? -16.174 -11.078 17.072 1.00 93.50 85 LYS A N 1
ATOM 691 C CA . LYS A 1 85 ? -15.863 -10.949 18.505 1.00 93.50 85 LYS A CA 1
ATOM 692 C C . LYS A 1 85 ? -16.453 -9.673 19.095 1.00 93.50 85 LYS A C 1
ATOM 694 O O . LYS A 1 85 ? -17.040 -9.730 20.169 1.00 93.50 85 LYS A O 1
ATOM 699 N N . TRP A 1 86 ? -16.327 -8.554 18.390 1.00 94.00 86 TRP A N 1
ATOM 700 C CA . TRP A 1 86 ? -16.882 -7.270 18.806 1.00 94.00 86 TRP A CA 1
ATOM 701 C C . TRP A 1 86 ? -18.408 -7.326 18.915 1.00 94.00 86 TRP A C 1
ATOM 703 O O . TRP A 1 86 ? -18.958 -6.978 19.957 1.00 94.00 86 TRP A O 1
ATOM 713 N N . MET A 1 87 ? -19.084 -7.871 17.900 1.00 92.94 87 MET A N 1
ATOM 714 C CA . MET A 1 87 ? -20.534 -8.071 17.912 1.00 92.94 87 MET A CA 1
ATOM 715 C C . MET A 1 87 ? -20.969 -9.000 19.052 1.00 92.94 87 MET A C 1
ATOM 717 O O . MET A 1 87 ? -21.924 -8.696 19.760 1.00 92.94 87 MET A O 1
ATOM 721 N N . GLY A 1 88 ? -20.238 -10.096 19.286 1.00 91.69 88 GLY A N 1
ATOM 722 C CA . GLY A 1 88 ? -20.502 -10.994 20.413 1.00 91.69 88 GLY A CA 1
ATOM 723 C C . GLY A 1 88 ? -20.318 -10.322 21.781 1.00 91.69 88 GLY A C 1
ATOM 724 O O . GLY A 1 88 ? -21.090 -10.588 22.701 1.00 91.69 88 GLY A O 1
ATOM 725 N N . GLY A 1 89 ? -19.335 -9.424 21.910 1.00 93.25 89 GLY A N 1
ATOM 726 C CA . GLY A 1 89 ? -19.149 -8.584 23.096 1.00 93.25 89 GLY A CA 1
ATOM 727 C C . GLY A 1 89 ? -20.327 -7.636 23.315 1.00 93.25 89 GLY A C 1
ATOM 728 O O . GLY A 1 89 ? -20.906 -7.618 24.397 1.00 93.25 89 GLY A O 1
ATOM 729 N N . ILE A 1 90 ? -20.765 -6.933 22.265 1.00 92.00 90 ILE A N 1
ATOM 730 C CA . ILE A 1 90 ? -21.935 -6.043 22.329 1.00 92.00 90 ILE A CA 1
ATOM 731 C C . ILE A 1 90 ? -23.206 -6.799 22.704 1.00 92.00 90 ILE A C 1
ATOM 733 O O . ILE A 1 90 ? -23.993 -6.333 23.533 1.00 92.00 90 ILE A O 1
ATOM 737 N N . GLU A 1 91 ? -23.413 -7.972 22.109 1.00 89.25 91 GLU A N 1
ATOM 738 C CA . GLU A 1 91 ? -24.579 -8.792 22.403 1.00 89.25 91 GLU A CA 1
ATOM 739 C C . GLU A 1 91 ? -24.616 -9.193 23.880 1.00 89.25 91 GLU A C 1
ATOM 741 O O . GLU A 1 91 ? -25.660 -9.108 24.530 1.00 89.25 91 GLU A O 1
ATOM 746 N N . LYS A 1 92 ? -23.467 -9.606 24.422 1.00 90.75 92 LYS A N 1
ATOM 747 C CA . LYS A 1 92 ? -23.347 -10.050 25.809 1.00 90.75 92 LYS A CA 1
ATOM 748 C C . LYS A 1 92 ? -23.486 -8.902 26.804 1.00 90.75 92 LYS A C 1
ATOM 750 O O . LYS A 1 92 ? -24.217 -9.054 27.780 1.00 90.75 92 LYS A O 1
ATOM 755 N N . ASP A 1 93 ? -22.795 -7.795 26.565 1.00 90.62 93 ASP A N 1
ATOM 756 C CA . ASP A 1 93 ? -22.627 -6.742 27.567 1.00 90.62 93 ASP A CA 1
ATOM 757 C C . ASP A 1 93 ? -23.764 -5.714 27.525 1.00 90.62 93 ASP A C 1
ATOM 759 O O . ASP A 1 93 ? -24.088 -5.112 28.548 1.00 90.62 93 ASP A O 1
ATOM 763 N N . TYR A 1 94 ? -24.419 -5.546 26.369 1.00 89.62 94 TYR A N 1
ATOM 764 C CA . TYR A 1 94 ? -25.452 -4.526 26.186 1.00 89.62 94 TYR A CA 1
ATOM 765 C C . TYR A 1 94 ? -26.797 -5.104 25.753 1.00 89.62 94 TYR A C 1
ATOM 767 O O . TYR A 1 94 ? -27.793 -4.854 26.432 1.00 89.62 94 TYR A O 1
ATOM 775 N N . LEU A 1 95 ? -26.860 -5.896 24.672 1.00 87.06 95 LEU A N 1
ATOM 776 C CA . LEU A 1 95 ? -28.155 -6.334 24.121 1.00 87.06 95 LEU A CA 1
ATOM 777 C C . LEU A 1 95 ? -28.885 -7.318 25.041 1.00 87.06 95 LEU A C 1
ATOM 779 O O . LEU A 1 95 ? -30.070 -7.132 25.305 1.00 87.06 95 LEU A O 1
ATOM 783 N N . LYS A 1 96 ? -28.200 -8.337 25.575 1.00 88.56 96 LYS A N 1
ATOM 784 C CA . LYS A 1 96 ? -28.813 -9.303 26.503 1.00 88.56 96 LYS A CA 1
ATOM 785 C C . LYS A 1 96 ? -29.327 -8.635 27.781 1.00 88.56 96 LYS A C 1
ATOM 787 O O . LYS A 1 96 ? -30.493 -8.858 28.111 1.00 88.56 96 LYS A O 1
ATOM 792 N N . PRO A 1 97 ? -28.544 -7.787 28.475 1.00 89.62 97 PRO A N 1
ATOM 793 C CA . PRO A 1 97 ? -29.049 -7.034 29.618 1.00 89.62 97 PRO A CA 1
ATOM 794 C C . PRO A 1 97 ? -30.216 -6.109 29.266 1.00 89.62 97 PRO A C 1
ATOM 796 O O . PRO A 1 97 ? -31.154 -6.006 30.054 1.00 89.62 97 PRO A O 1
ATOM 799 N N . LEU A 1 98 ? -30.202 -5.464 28.093 1.00 87.69 98 LEU A N 1
ATOM 800 C CA . LEU A 1 98 ? -31.322 -4.641 27.625 1.00 87.69 98 LEU A CA 1
ATOM 801 C C . LEU A 1 98 ? -32.595 -5.465 27.456 1.00 87.69 98 LEU A C 1
ATOM 803 O O . LEU A 1 98 ? -33.619 -5.096 28.016 1.00 87.69 98 LEU A O 1
ATOM 807 N N . ILE A 1 99 ? -32.521 -6.596 26.751 1.00 85.38 99 ILE A N 1
ATOM 808 C CA . ILE A 1 99 ? -33.665 -7.492 26.534 1.00 85.38 99 ILE A CA 1
ATOM 809 C C . ILE A 1 99 ? -34.192 -8.032 27.868 1.00 85.38 99 ILE A C 1
ATOM 811 O O . ILE A 1 99 ? -35.400 -8.081 28.077 1.00 85.38 99 ILE A O 1
ATOM 815 N N . GLN A 1 100 ? -33.307 -8.396 28.801 1.00 82.19 100 GLN A N 1
ATOM 816 C CA . GLN A 1 100 ? -33.710 -8.847 30.136 1.00 82.19 100 GLN A CA 1
ATOM 817 C C . GLN A 1 100 ? -34.426 -7.743 30.918 1.00 82.19 100 GLN A C 1
ATOM 819 O O . GLN A 1 100 ? -35.484 -7.995 31.492 1.00 82.19 100 GLN A O 1
ATOM 824 N N . LYS A 1 101 ? -33.891 -6.516 30.916 1.00 82.31 101 LYS A N 1
ATOM 825 C CA . LYS A 1 101 ? -34.534 -5.361 31.559 1.00 82.31 101 LYS A CA 1
ATOM 826 C C . LYS A 1 101 ? -35.878 -5.028 30.913 1.00 82.31 101 LYS A C 1
ATOM 828 O O . LYS A 1 101 ? -36.826 -4.751 31.639 1.00 82.31 101 LYS A O 1
ATOM 833 N N . LEU A 1 102 ? -35.974 -5.106 29.585 1.00 82.19 102 LEU A N 1
ATOM 834 C CA . LEU A 1 102 ? -37.222 -4.890 28.854 1.00 82.19 102 LEU A CA 1
ATOM 835 C C . LEU A 1 102 ? -38.262 -5.956 29.217 1.00 82.19 102 LEU A C 1
ATOM 837 O O . LEU A 1 102 ? -39.384 -5.622 29.560 1.00 82.19 102 LEU A O 1
ATOM 841 N N . SER A 1 103 ? -37.863 -7.230 29.258 1.00 79.44 103 SER A N 1
ATOM 842 C CA . SER A 1 103 ? -38.750 -8.330 29.651 1.00 79.44 103 SER A CA 1
ATOM 843 C C . SER A 1 103 ? -39.241 -8.207 31.096 1.00 79.44 103 SER A C 1
ATOM 845 O O . SER A 1 103 ? -40.378 -8.568 31.396 1.00 79.44 103 SER A O 1
ATOM 847 N N . ILE A 1 104 ? -38.402 -7.706 32.007 1.00 75.50 104 ILE A N 1
ATOM 848 C CA . ILE A 1 104 ? -38.816 -7.397 33.379 1.00 75.50 104 ILE A CA 1
ATOM 849 C C . ILE A 1 104 ? -39.818 -6.237 33.377 1.00 75.50 104 ILE A C 1
ATOM 851 O O . ILE A 1 104 ? -40.827 -6.322 34.070 1.00 75.50 104 ILE A O 1
ATOM 855 N N . LEU A 1 105 ? -39.571 -5.185 32.593 1.00 74.19 105 LEU A N 1
ATOM 856 C CA . LEU A 1 105 ? -40.468 -4.035 32.480 1.00 74.19 105 LEU A CA 1
ATOM 857 C C . LEU A 1 105 ? -41.840 -4.424 31.909 1.00 74.19 105 LEU A C 1
ATOM 859 O O . LEU A 1 105 ? -42.853 -4.021 32.473 1.00 74.19 105 LEU A O 1
ATOM 863 N N . ASP A 1 106 ? -41.875 -5.252 30.866 1.00 71.81 106 ASP A N 1
ATOM 864 C CA . ASP A 1 106 ? -43.116 -5.773 30.283 1.00 71.81 106 ASP A CA 1
ATOM 865 C C . ASP A 1 106 ? -43.893 -6.598 31.314 1.00 71.81 106 ASP A C 1
ATOM 867 O O . ASP A 1 106 ? -45.069 -6.346 31.549 1.00 71.81 106 ASP A O 1
ATOM 871 N N . LYS A 1 107 ? -43.219 -7.492 32.051 1.00 70.19 107 LYS A N 1
ATOM 872 C CA . LYS A 1 107 ? -43.856 -8.254 33.140 1.00 70.19 107 LYS A CA 1
ATOM 873 C C . LYS A 1 107 ? -44.378 -7.361 34.265 1.00 70.19 107 LYS A C 1
ATOM 875 O O . LYS A 1 107 ? -45.413 -7.660 34.846 1.00 70.19 107 LYS A O 1
ATOM 880 N N . ILE A 1 108 ? -43.673 -6.281 34.600 1.00 66.12 108 ILE A N 1
ATOM 881 C CA . ILE A 1 108 ? -44.110 -5.289 35.595 1.00 66.12 108 ILE A CA 1
ATOM 882 C C . ILE A 1 108 ? -45.337 -4.512 35.090 1.00 66.12 108 ILE A C 1
ATOM 884 O O . ILE A 1 108 ? -46.237 -4.209 35.876 1.00 66.12 108 ILE A O 1
ATOM 888 N N . SER A 1 109 ? -45.386 -4.213 33.791 1.00 63.62 109 SER A N 1
ATOM 889 C CA . SER A 1 109 ? -46.545 -3.609 33.135 1.00 63.62 109 SER A CA 1
ATOM 890 C C . SER A 1 109 ? -47.752 -4.555 33.154 1.00 63.62 109 SER A C 1
ATOM 892 O O . SER A 1 109 ? -48.838 -4.143 33.568 1.00 63.62 109 SER A O 1
ATOM 894 N N . ASP A 1 110 ? -47.534 -5.834 32.835 1.00 59.69 110 ASP A N 1
ATOM 895 C CA . ASP A 1 110 ? -48.545 -6.900 32.835 1.00 59.69 110 ASP A CA 1
ATOM 896 C C . ASP A 1 110 ? -49.060 -7.241 34.243 1.00 59.69 110 ASP A C 1
ATOM 898 O O . ASP A 1 110 ? -50.232 -7.568 34.421 1.00 59.69 110 ASP A O 1
ATOM 902 N N . LEU A 1 111 ? -48.215 -7.110 35.274 1.00 60.31 111 LEU A N 1
ATOM 903 C CA . LEU A 1 111 ? -48.589 -7.267 36.688 1.00 60.31 111 LEU A CA 1
ATOM 904 C C . LEU A 1 111 ? -49.479 -6.123 37.214 1.00 60.31 111 LEU A C 1
ATOM 906 O O . LEU A 1 111 ? -49.820 -6.102 38.396 1.00 60.31 111 LEU A O 1
ATOM 910 N N . GLY A 1 112 ? -49.888 -5.180 36.359 1.00 53.69 112 GLY A N 1
ATOM 911 C CA . GLY A 1 112 ? -50.958 -4.239 36.674 1.00 53.69 112 GLY A CA 1
ATOM 912 C C . GLY A 1 112 ? -50.596 -3.214 37.748 1.00 53.69 112 GLY A C 1
ATOM 913 O O . GLY A 1 112 ? -51.482 -2.739 38.456 1.00 53.69 112 GLY A O 1
ATOM 914 N N . ILE A 1 113 ? -49.326 -2.807 37.871 1.00 54.28 113 ILE A N 1
ATOM 915 C CA . ILE A 1 113 ? -48.941 -1.719 38.796 1.00 54.28 113 ILE A CA 1
ATOM 916 C C . ILE A 1 113 ? -49.671 -0.406 38.453 1.00 54.28 113 ILE A C 1
ATOM 918 O O . ILE A 1 113 ? -49.983 0.388 39.342 1.00 54.28 113 ILE A O 1
ATOM 922 N N . ASN A 1 114 ? -50.060 -0.226 37.189 1.00 54.19 114 ASN A N 1
ATOM 923 C CA . ASN A 1 114 ? -50.895 0.893 36.751 1.00 54.19 114 ASN A CA 1
ATOM 924 C C . ASN A 1 114 ? -52.329 0.855 37.327 1.00 54.19 114 ASN A C 1
ATOM 926 O O . ASN A 1 114 ? -52.930 1.913 37.489 1.00 54.19 114 ASN A O 1
ATOM 930 N N . ASN A 1 115 ? -52.850 -0.316 37.720 1.00 48.88 115 ASN A N 1
ATOM 931 C CA . ASN A 1 115 ? -54.152 -0.441 38.395 1.00 48.88 115 ASN A CA 1
ATOM 932 C C . ASN A 1 115 ? -54.045 -0.172 39.910 1.00 48.88 115 ASN A C 1
ATOM 934 O O . ASN A 1 115 ? -54.983 0.333 40.521 1.00 48.88 115 ASN A O 1
ATOM 938 N N . ILE A 1 116 ? -52.878 -0.414 40.519 1.00 47.81 116 ILE A N 1
ATOM 939 C CA . ILE A 1 116 ? -52.635 -0.185 41.958 1.00 47.81 116 ILE A CA 1
ATOM 940 C C . ILE A 1 116 ? -52.522 1.318 42.290 1.00 47.81 116 ILE A C 1
ATOM 942 O O . ILE A 1 116 ? -52.765 1.730 43.426 1.00 47.81 116 ILE A O 1
ATOM 946 N N . LEU A 1 117 ? -52.175 2.163 41.312 1.00 48.12 117 LEU A N 1
ATOM 947 C CA . LEU A 1 117 ? -52.122 3.620 41.489 1.00 48.12 117 LEU A CA 1
ATOM 948 C C . LEU A 1 117 ? -53.512 4.275 41.571 1.00 48.12 117 LEU A C 1
ATOM 950 O O . LEU A 1 117 ? -53.625 5.333 42.187 1.00 48.12 117 LEU A O 1
ATOM 954 N N . GLN A 1 118 ? -54.562 3.658 41.014 1.00 45.19 118 GLN A N 1
ATOM 955 C CA . GLN A 1 118 ? -55.918 4.224 41.041 1.00 45.19 118 GLN A CA 1
ATOM 956 C C . GLN A 1 118 ? -56.712 3.864 42.312 1.00 45.19 118 GLN A C 1
ATOM 958 O O . GLN A 1 118 ? -57.522 4.668 42.761 1.00 45.19 118 GLN A O 1
ATOM 963 N N . GLU A 1 119 ? -56.447 2.723 42.959 1.00 41.97 119 GLU A N 1
ATOM 964 C CA . GLU A 1 119 ? -57.193 2.295 44.162 1.00 41.97 119 GLU A CA 1
ATOM 965 C C . GLU A 1 119 ? -56.650 2.844 45.498 1.00 41.97 119 GLU A C 1
ATOM 967 O O . GLU A 1 119 ? -57.299 2.728 46.537 1.00 41.97 119 GLU A O 1
ATOM 972 N N . LYS A 1 120 ? -55.486 3.507 45.514 1.00 46.38 120 LYS A N 1
ATOM 973 C CA . LYS A 1 120 ? -54.832 3.973 46.756 1.00 46.38 120 LYS A CA 1
ATOM 974 C C . LYS A 1 120 ? -55.404 5.255 47.387 1.00 46.38 120 LYS A C 1
ATOM 976 O O . LYS A 1 120 ? -54.734 5.854 48.227 1.00 46.38 120 LYS A O 1
ATOM 981 N N . GLN A 1 121 ? -56.619 5.687 47.039 1.00 46.22 121 GLN A N 1
ATOM 982 C CA . GLN A 1 121 ? -57.207 6.913 47.606 1.00 46.22 121 GLN A CA 1
ATOM 983 C C . GLN A 1 121 ? -58.182 6.730 48.782 1.00 46.22 121 GLN A C 1
ATOM 985 O O . GLN A 1 121 ? -58.571 7.740 49.354 1.00 46.22 121 GLN A O 1
ATOM 990 N N . ASN A 1 122 ? -58.536 5.519 49.233 1.00 44.03 122 ASN A N 1
ATOM 991 C CA . ASN A 1 122 ? -59.460 5.374 50.376 1.00 44.03 122 ASN A CA 1
ATOM 992 C C . ASN A 1 122 ? -59.176 4.157 51.271 1.00 44.03 122 ASN A C 1
ATOM 994 O O . ASN A 1 122 ? -59.971 3.225 51.337 1.00 44.03 122 ASN A O 1
ATOM 998 N N . ILE A 1 123 ? -58.070 4.171 52.020 1.00 42.28 123 ILE A N 1
ATOM 999 C CA . ILE A 1 123 ? -57.919 3.277 53.180 1.00 42.28 123 ILE A CA 1
ATOM 1000 C C . ILE A 1 123 ? -57.426 4.116 54.369 1.00 42.28 123 ILE A C 1
ATOM 1002 O O . ILE A 1 123 ? -56.354 4.721 54.277 1.00 42.28 123 ILE A O 1
ATOM 1006 N N . PRO A 1 124 ? -58.195 4.215 55.472 1.00 45.03 124 PRO A N 1
ATOM 1007 C CA . PRO A 1 124 ? -57.788 4.981 56.643 1.00 45.03 124 PRO A CA 1
ATOM 1008 C C . PRO A 1 124 ? -56.561 4.331 57.295 1.00 45.03 124 PRO A C 1
ATOM 1010 O O . PRO A 1 124 ? -56.451 3.108 57.373 1.00 45.03 124 PRO A O 1
ATOM 1013 N N . LYS A 1 125 ? -55.619 5.171 57.738 1.00 49.69 125 LYS A N 1
ATOM 1014 C CA . LYS A 1 125 ? -54.338 4.770 58.335 1.00 49.69 125 LYS A CA 1
ATOM 1015 C C . LYS A 1 125 ? -54.560 3.879 59.560 1.00 49.69 125 LYS A C 1
ATOM 1017 O O . LYS A 1 125 ? -54.905 4.374 60.627 1.00 49.69 125 LYS A O 1
ATOM 1022 N N . ILE A 1 126 ? -54.300 2.586 59.412 1.00 46.69 126 ILE A N 1
ATOM 1023 C CA . ILE A 1 126 ? -54.048 1.685 60.536 1.00 46.69 126 ILE A CA 1
ATOM 1024 C C . ILE A 1 126 ? -52.530 1.535 60.617 1.00 46.69 126 ILE A C 1
ATOM 1026 O O . ILE A 1 126 ? -51.900 1.007 59.699 1.00 46.69 126 ILE A O 1
ATOM 1030 N N . GLU A 1 127 ? -51.932 2.070 61.681 1.00 46.97 127 GLU A N 1
ATOM 1031 C CA . GLU A 1 127 ? -50.505 1.910 61.953 1.00 46.97 127 GLU A CA 1
ATOM 1032 C C . GLU A 1 127 ? -50.205 0.440 62.261 1.00 46.97 127 GLU A C 1
ATOM 1034 O O . GLU A 1 127 ? -50.700 -0.133 63.229 1.00 46.97 127 GLU A O 1
ATOM 1039 N N . ASN A 1 128 ? -49.404 -0.180 61.396 1.00 49.47 128 ASN A N 1
ATOM 1040 C CA . ASN A 1 128 ? -48.926 -1.542 61.570 1.00 49.47 128 ASN A CA 1
ATOM 1041 C C . ASN A 1 128 ? -47.733 -1.531 62.553 1.00 49.47 128 ASN A C 1
ATOM 1043 O O . ASN A 1 128 ? -46.707 -0.921 62.231 1.00 49.47 128 ASN A O 1
ATOM 1047 N N . PRO A 1 129 ? -47.810 -2.208 63.716 1.00 55.75 129 PRO A N 1
ATOM 1048 C CA . PRO A 1 129 ? -46.743 -2.205 64.723 1.00 55.75 129 PRO A CA 1
ATOM 1049 C C . PRO A 1 129 ? -45.445 -2.894 64.258 1.00 55.75 129 PRO A C 1
ATOM 1051 O O . PRO A 1 129 ? -44.428 -2.813 64.942 1.00 55.75 129 PRO A O 1
ATOM 1054 N N . LEU A 1 130 ? -45.451 -3.532 63.082 1.00 51.47 130 LEU A N 1
ATOM 1055 C CA . LEU A 1 130 ? -44.282 -4.142 62.440 1.00 51.47 130 LEU A CA 1
ATOM 1056 C C . LEU A 1 130 ? -43.442 -3.179 61.585 1.00 51.47 130 LEU A C 1
ATOM 1058 O O . LEU A 1 130 ? -42.460 -3.623 61.015 1.00 51.47 130 LEU A O 1
ATOM 1062 N N . ASN A 1 131 ? -43.780 -1.889 61.484 1.00 51.16 131 ASN A N 1
ATOM 1063 C CA . ASN A 1 131 ? -43.030 -0.931 60.650 1.00 51.16 131 ASN A CA 1
ATOM 1064 C C . ASN A 1 131 ? -42.289 0.156 61.455 1.00 51.16 131 ASN A C 1
ATOM 1066 O O . ASN A 1 131 ? -41.790 1.116 60.876 1.00 51.16 131 ASN A O 1
ATOM 1070 N N . SER A 1 132 ? -42.192 0.023 62.782 1.00 51.12 132 SER A N 1
ATOM 1071 C CA . SER A 1 132 ? -41.551 1.006 63.678 1.00 51.12 132 SER A CA 1
ATOM 1072 C C . SER A 1 132 ? -40.034 1.165 63.489 1.00 51.12 132 SER A C 1
ATOM 1074 O O . SER A 1 132 ? -39.448 2.113 64.002 1.00 51.12 132 SER A O 1
ATOM 1076 N N . HIS A 1 133 ? -39.402 0.245 62.763 1.00 49.91 133 HIS A N 1
ATOM 1077 C CA . HIS A 1 133 ? -37.953 0.142 62.566 1.00 49.91 133 HIS A CA 1
ATOM 1078 C C . HIS A 1 133 ? -37.504 0.490 61.140 1.00 49.91 133 HIS A C 1
ATOM 1080 O O . HIS A 1 133 ? -36.313 0.443 60.847 1.00 49.91 133 HIS A O 1
ATOM 1086 N N . LEU A 1 134 ? -38.433 0.837 60.245 1.00 51.84 134 LEU A N 1
ATOM 1087 C CA . LEU A 1 134 ? -38.092 1.302 58.905 1.00 51.84 134 LEU A CA 1
ATOM 1088 C C . LEU A 1 134 ? -37.952 2.824 58.937 1.00 51.84 134 LEU A C 1
ATOM 1090 O O . LEU A 1 134 ? -38.943 3.557 58.978 1.00 51.84 134 LEU A O 1
ATOM 1094 N N . GLU A 1 135 ? -36.703 3.292 58.943 1.00 51.78 135 GLU A N 1
ATOM 1095 C CA . GLU A 1 135 ? -36.383 4.701 58.731 1.00 51.78 135 GLU A CA 1
ATOM 1096 C C . GLU A 1 135 ? -37.036 5.182 57.428 1.00 51.78 135 GLU A C 1
ATOM 1098 O O . GLU A 1 135 ? -36.986 4.518 56.389 1.00 51.78 135 GLU A O 1
ATOM 1103 N N . LYS A 1 136 ? -37.708 6.337 57.500 1.00 54.09 136 LYS A N 1
ATOM 1104 C CA . LYS A 1 136 ? -38.330 6.987 56.339 1.00 54.09 136 LYS A CA 1
ATOM 1105 C C . LYS A 1 136 ? -37.285 7.139 55.225 1.00 54.09 136 LYS A C 1
ATOM 1107 O O . LYS A 1 136 ? -36.134 7.429 55.547 1.00 54.09 136 LYS A O 1
ATOM 1112 N N . PRO A 1 137 ? -37.659 7.010 53.937 1.00 44.94 137 PRO A N 1
ATOM 1113 C CA . PRO A 1 137 ? -36.712 7.211 52.850 1.00 44.94 137 PRO A CA 1
ATOM 1114 C C . PRO A 1 137 ? -36.135 8.621 52.963 1.00 44.94 137 PRO A C 1
ATOM 1116 O O . PRO A 1 137 ? -36.864 9.613 52.875 1.00 44.94 137 PRO A O 1
ATOM 1119 N N . PHE A 1 138 ? -34.832 8.670 53.238 1.00 42.62 138 PHE A N 1
ATOM 1120 C CA . PHE A 1 138 ? -34.038 9.881 53.300 1.00 42.62 138 PHE A CA 1
ATOM 1121 C C . PHE A 1 138 ? -34.280 10.699 52.031 1.00 42.62 138 PHE A C 1
ATOM 1123 O O . PHE A 1 138 ? -34.188 10.202 50.907 1.00 42.62 138 PHE A O 1
ATOM 1130 N N . SER A 1 139 ? -34.598 11.972 52.240 1.00 45.69 139 SER A N 1
ATOM 1131 C CA . SER A 1 139 ? -34.395 13.033 51.264 1.00 45.69 139 SER A CA 1
ATOM 1132 C C . SER A 1 139 ? -33.023 12.872 50.610 1.00 45.69 139 SER A C 1
ATOM 1134 O O . SER A 1 139 ? -32.035 12.717 51.327 1.00 45.69 139 SER A O 1
ATOM 1136 N N . SER A 1 140 ? -32.988 12.928 49.278 1.00 47.53 140 SER A N 1
ATOM 1137 C CA . SER A 1 140 ? -31.785 13.022 48.445 1.00 47.53 140 SER A CA 1
ATOM 1138 C C . SER A 1 140 ? -30.672 13.809 49.141 1.00 47.53 140 SER A C 1
ATOM 1140 O O . SER A 1 140 ? -30.823 15.010 49.384 1.00 47.53 140 SER A O 1
ATOM 1142 N N . SER A 1 141 ? -29.589 13.118 49.487 1.00 49.75 141 SER A N 1
ATOM 1143 C CA . SER A 1 141 ? -28.397 13.688 50.103 1.00 49.75 141 SER A CA 1
ATOM 1144 C C . SER A 1 141 ? -27.748 14.690 49.149 1.00 49.75 141 SER A C 1
ATOM 1146 O O . SER A 1 141 ? -27.555 14.426 47.963 1.00 49.75 141 SER A O 1
ATOM 1148 N N . SER A 1 142 ? -27.379 15.849 49.685 1.00 57.06 142 SER A N 1
ATOM 1149 C CA . SER A 1 142 ? -26.649 16.930 49.011 1.00 57.06 142 SER A CA 1
ATOM 1150 C C . SER A 1 142 ? -25.365 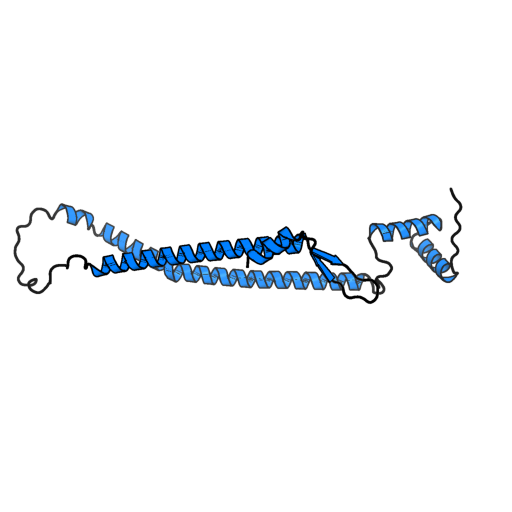16.448 48.314 1.00 57.06 142 SER A C 1
ATOM 1152 O O . SER A 1 142 ? -24.935 17.039 47.329 1.00 57.06 142 SER A O 1
ATOM 1154 N N . GLU A 1 143 ? -24.784 15.346 48.795 1.00 54.34 143 GLU A N 1
ATOM 1155 C CA . GLU A 1 143 ? -23.564 14.723 48.270 1.00 54.34 143 GLU A CA 1
ATOM 1156 C C . GLU A 1 143 ? -23.736 14.120 46.864 1.00 54.34 143 GLU A C 1
ATOM 1158 O O . GLU A 1 143 ? -22.803 14.172 46.060 1.00 54.34 143 GLU A O 1
ATOM 1163 N N . ASP A 1 144 ? -24.923 13.604 46.521 1.00 53.00 144 ASP A N 1
ATOM 1164 C CA . ASP A 1 144 ? -25.167 13.013 45.196 1.00 53.00 144 ASP A CA 1
ATOM 1165 C C . ASP A 1 144 ? -25.287 14.090 44.109 1.00 53.00 144 ASP A C 1
ATOM 1167 O O . ASP A 1 144 ? -24.793 13.907 42.993 1.00 53.00 144 ASP A O 1
ATOM 1171 N N . GLN A 1 145 ? -25.868 15.249 44.443 1.00 57.78 145 GLN A N 1
ATOM 1172 C CA . GLN A 1 145 ? -25.931 16.402 43.537 1.00 57.78 145 GLN A CA 1
ATOM 1173 C C . GLN A 1 145 ? -24.544 17.023 43.323 1.00 57.78 145 GLN A C 1
ATOM 1175 O O . GLN A 1 145 ? -24.150 17.263 42.178 1.00 57.78 145 GLN A O 1
ATOM 1180 N N . GLU A 1 146 ? -23.763 17.185 44.394 1.00 59.56 146 GLU A N 1
ATOM 1181 C CA . GLU A 1 146 ? -22.410 17.748 44.331 1.00 59.56 146 GLU A CA 1
ATOM 1182 C C . GLU A 1 146 ? -21.443 16.859 43.523 1.00 59.56 146 GLU A C 1
ATOM 1184 O O . GLU A 1 146 ? -20.615 17.357 42.756 1.00 59.56 146 GLU A O 1
ATOM 1189 N N . ASN A 1 147 ? -21.582 15.531 43.622 1.00 60.72 147 ASN A N 1
ATOM 1190 C CA . ASN A 1 147 ? -20.797 14.581 42.830 1.00 60.72 147 ASN A CA 1
ATOM 1191 C C . ASN A 1 147 ? -21.161 14.617 41.338 1.00 60.72 147 ASN A C 1
ATOM 1193 O O . ASN A 1 147 ? -20.266 14.575 40.488 1.00 60.72 147 ASN A O 1
ATOM 1197 N N . THR A 1 148 ? -22.445 14.757 40.987 1.00 67.44 148 THR A N 1
ATOM 1198 C CA . THR A 1 148 ? -22.844 14.912 39.576 1.00 67.44 148 THR A CA 1
ATOM 1199 C C . THR A 1 148 ? -22.371 16.220 38.944 1.00 67.44 148 THR A C 1
ATOM 1201 O O . THR A 1 148 ? -22.046 16.227 37.755 1.00 67.44 148 THR A O 1
ATOM 1204 N N . GLU A 1 149 ? -22.296 17.318 39.698 1.00 69.12 149 GLU A N 1
ATOM 1205 C CA . GLU A 1 149 ? -21.769 18.591 39.188 1.00 69.12 149 GLU A CA 1
ATOM 1206 C C . GLU A 1 149 ? -20.248 18.549 38.989 1.00 69.12 149 GLU A C 1
ATOM 1208 O O . GLU A 1 149 ? -19.756 18.985 37.946 1.00 69.12 149 GLU A O 1
ATOM 1213 N N . LYS A 1 150 ? -19.502 17.928 39.915 1.00 73.81 150 LYS A N 1
ATOM 1214 C CA . LYS A 1 150 ? -18.052 17.699 39.767 1.00 73.81 150 LYS A CA 1
ATOM 1215 C C . LYS A 1 150 ? -17.730 16.860 38.527 1.00 73.81 150 LYS A C 1
ATOM 1217 O O . LYS A 1 150 ? -16.871 17.241 37.735 1.00 73.81 150 LYS A O 1
ATOM 1222 N N . LEU A 1 151 ? -18.478 15.779 38.297 1.00 73.56 151 LEU A N 1
ATOM 1223 C CA . LEU A 1 151 ? -18.326 14.921 37.114 1.00 73.56 151 LEU A CA 1
ATOM 1224 C C . LEU A 1 151 ? -18.634 15.650 35.797 1.00 73.56 151 LEU A C 1
ATOM 1226 O O . LEU A 1 151 ? -17.950 15.419 34.800 1.00 73.56 151 LEU A O 1
ATOM 1230 N N . LYS A 1 152 ? -19.636 16.540 35.773 1.00 75.81 152 LYS A N 1
ATOM 1231 C CA . LYS A 1 152 ? -19.947 17.356 34.586 1.00 75.81 152 LYS A CA 1
ATOM 1232 C C . LYS A 1 152 ? -18.835 18.352 34.267 1.00 75.81 152 LYS A C 1
ATOM 1234 O O . LYS A 1 152 ? -18.455 18.464 33.103 1.00 75.81 152 LYS A O 1
ATOM 1239 N N . ASN A 1 153 ? -18.289 19.016 35.283 1.00 78.44 153 ASN A N 1
ATOM 1240 C CA . ASN A 1 153 ? -17.180 19.953 35.105 1.00 78.44 153 ASN A CA 1
ATOM 1241 C C . ASN A 1 153 ? -15.912 19.233 34.616 1.00 78.44 153 ASN A C 1
ATOM 1243 O O . ASN A 1 153 ? -15.280 19.682 33.664 1.00 78.44 153 ASN A O 1
ATOM 1247 N N . GLU A 1 154 ? -15.594 18.056 35.170 1.00 77.75 154 GLU A N 1
ATOM 1248 C CA . GLU A 1 154 ? -14.475 17.239 34.678 1.00 77.75 154 GLU A CA 1
ATOM 1249 C C . GLU A 1 154 ? -14.657 16.772 33.228 1.00 77.75 154 GLU A C 1
ATOM 1251 O O . GLU A 1 154 ? -13.679 16.662 32.482 1.00 77.75 154 GLU A O 1
ATOM 1256 N N . LEU A 1 155 ? -15.891 16.460 32.822 1.00 78.12 155 LEU A N 1
ATOM 1257 C CA . LEU A 1 155 ? -16.199 16.068 31.449 1.00 78.12 155 LEU A CA 1
ATOM 1258 C C . LEU A 1 155 ? -15.995 17.247 30.488 1.00 78.12 155 LEU A C 1
ATOM 1260 O O . LEU A 1 155 ? -15.359 17.090 29.448 1.00 78.12 155 LEU A O 1
ATOM 1264 N N .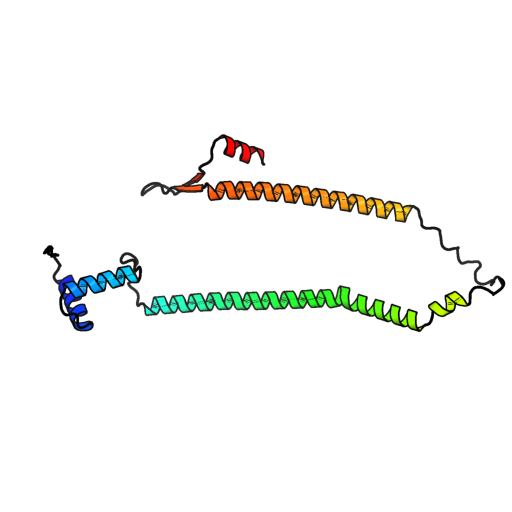 GLN A 1 156 ? -16.466 18.434 30.871 1.00 81.25 156 GLN A N 1
ATOM 1265 C CA . GLN A 1 156 ? -16.330 19.651 30.075 1.00 81.25 156 GLN A CA 1
ATOM 1266 C C . GLN A 1 156 ? -14.859 20.074 29.916 1.00 81.25 156 GLN A C 1
ATOM 1268 O O . GLN A 1 156 ? -14.433 20.425 28.815 1.00 81.25 156 GLN A O 1
ATOM 1273 N N . ASP A 1 157 ? -14.052 19.947 30.973 1.00 83.94 157 ASP A N 1
ATOM 1274 C CA . ASP A 1 157 ? -12.607 20.196 30.920 1.00 83.94 157 ASP A CA 1
ATOM 1275 C C . ASP A 1 157 ? -11.871 19.194 30.019 1.00 83.94 157 ASP A C 1
ATOM 1277 O O . ASP A 1 157 ? -10.918 19.554 29.319 1.00 83.94 157 ASP A O 1
ATOM 1281 N N . LYS A 1 158 ? -12.293 17.923 30.019 1.00 81.69 158 LYS A N 1
ATOM 1282 C CA . LYS A 1 158 ? -11.737 16.899 29.121 1.00 81.69 158 LYS A CA 1
ATOM 1283 C C . LYS A 1 158 ? -12.086 17.198 27.668 1.00 81.69 158 LYS A C 1
ATOM 1285 O O . LYS A 1 158 ? -11.188 17.161 26.829 1.00 81.69 158 LYS A O 1
ATOM 1290 N N . ASP A 1 159 ? -13.332 17.555 27.376 1.00 86.19 159 ASP A N 1
ATOM 1291 C CA . ASP A 1 159 ? -13.764 17.922 26.024 1.00 86.19 159 ASP A CA 1
ATOM 1292 C C . ASP A 1 159 ? -13.014 19.149 25.495 1.00 86.19 159 ASP A C 1
ATOM 1294 O O . ASP A 1 159 ? -12.592 19.168 24.335 1.00 86.19 159 ASP A O 1
ATOM 1298 N N . GLN A 1 160 ? -12.775 20.150 26.347 1.00 87.12 160 GLN A N 1
ATOM 1299 C CA . GLN A 1 160 ? -11.997 21.329 25.975 1.00 87.12 160 GLN A CA 1
ATOM 1300 C C . GLN A 1 160 ? -10.540 20.962 25.654 1.00 87.12 160 GLN A C 1
ATOM 1302 O O . GLN A 1 160 ? -10.023 21.341 24.603 1.00 87.12 160 GLN A O 1
ATOM 1307 N N . LYS A 1 161 ? -9.901 20.130 26.490 1.00 85.88 161 LYS A N 1
ATOM 1308 C CA . LYS A 1 161 ? -8.543 19.619 26.230 1.00 85.88 161 LYS A CA 1
ATOM 1309 C C . LYS A 1 161 ? -8.466 18.807 24.938 1.00 85.88 161 LYS A C 1
ATOM 1311 O O . LYS A 1 161 ? -7.481 18.921 24.209 1.00 85.88 161 LYS A O 1
ATOM 1316 N N . PHE A 1 162 ? -9.488 18.008 24.631 1.00 85.62 162 PHE A N 1
ATOM 1317 C CA . PHE A 1 162 ? -9.555 17.261 23.375 1.00 85.62 162 PHE A CA 1
ATOM 1318 C C . PHE A 1 162 ? -9.674 18.180 22.160 1.00 85.62 162 PHE A C 1
ATOM 1320 O O . PHE A 1 162 ? -8.973 17.960 21.173 1.00 85.62 162 PHE A O 1
ATOM 1327 N N . ARG A 1 163 ? -10.502 19.228 22.228 1.00 88.50 163 ARG A N 1
ATOM 1328 C CA . ARG A 1 163 ? -10.606 20.230 21.154 1.00 88.50 163 ARG A CA 1
ATOM 1329 C C . ARG A 1 163 ? -9.282 20.952 20.925 1.00 88.50 163 ARG A C 1
ATOM 1331 O O . ARG A 1 163 ? -8.862 21.090 19.779 1.00 88.50 163 ARG A O 1
ATOM 1338 N N . ASP A 1 164 ? -8.595 21.344 21.992 1.00 85.69 164 ASP A N 1
ATOM 1339 C CA . ASP A 1 164 ? -7.302 22.025 21.892 1.00 85.69 164 ASP A CA 1
ATOM 1340 C C . ASP A 1 164 ? -6.218 21.111 21.302 1.00 85.69 164 ASP A C 1
ATOM 1342 O O 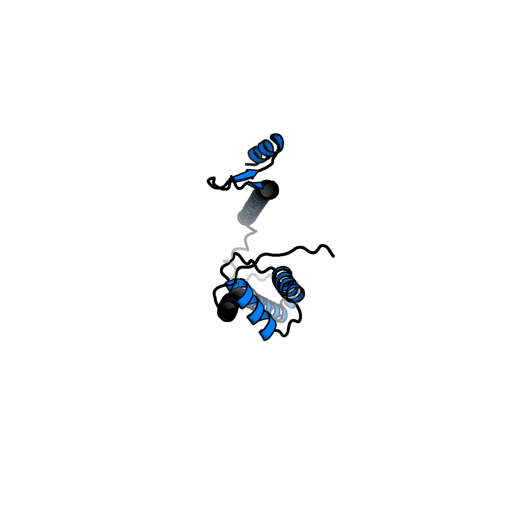. ASP A 1 164 ? -5.436 21.541 20.451 1.00 85.69 164 ASP A O 1
ATOM 1346 N N . LEU A 1 165 ? -6.191 19.833 21.698 1.00 85.50 165 LEU A N 1
ATOM 1347 C CA . LEU A 1 165 ? -5.300 18.829 21.108 1.00 85.50 165 LEU A CA 1
ATOM 1348 C C . LEU A 1 165 ? -5.599 18.602 19.624 1.00 85.50 165 LEU A C 1
ATOM 1350 O O . LEU A 1 165 ? -4.673 18.544 18.816 1.00 85.50 165 LEU A O 1
ATOM 1354 N N . TYR A 1 166 ? -6.877 18.510 19.258 1.00 87.56 166 TYR A N 1
ATOM 1355 C CA . TYR A 1 166 ? -7.293 18.322 17.872 1.00 87.56 166 TYR A CA 1
ATOM 1356 C C . TYR A 1 166 ? -6.919 19.523 16.993 1.00 87.56 166 TYR A C 1
ATOM 1358 O O . TYR A 1 166 ? -6.394 19.351 15.894 1.00 87.56 166 TYR A O 1
ATOM 1366 N N . ASN A 1 167 ? -7.103 20.744 17.499 1.00 87.25 167 ASN A N 1
ATOM 1367 C CA . ASN A 1 167 ? -6.712 21.962 16.792 1.00 87.25 167 ASN A CA 1
ATOM 1368 C C . ASN A 1 167 ? -5.193 22.031 16.577 1.00 87.25 167 ASN A C 1
ATOM 1370 O O . ASN A 1 167 ? -4.745 22.340 15.474 1.00 87.25 167 ASN A O 1
ATOM 1374 N N . LYS A 1 168 ? -4.391 21.680 17.593 1.00 86.81 168 LYS A N 1
ATOM 1375 C CA . LYS A 1 168 ? -2.927 21.585 17.451 1.00 86.81 168 LYS A CA 1
ATOM 1376 C C . LYS A 1 168 ? -2.524 20.550 16.404 1.00 86.81 168 LYS A C 1
ATOM 1378 O O . LYS A 1 168 ? -1.650 20.821 15.584 1.00 86.81 168 LYS A O 1
ATOM 1383 N N . TYR A 1 169 ? -3.180 19.392 16.408 1.00 88.75 169 TYR A N 1
ATOM 1384 C CA . TYR A 1 169 ? -2.949 18.346 15.416 1.00 88.75 169 TYR A CA 1
ATOM 1385 C C . TYR A 1 169 ? -3.239 18.831 13.987 1.00 88.75 169 TYR A C 1
ATOM 1387 O O . TYR A 1 169 ? -2.408 18.641 13.099 1.00 88.75 169 TYR A O 1
ATOM 1395 N N . GLU A 1 170 ? -4.372 19.497 13.755 1.00 86.81 170 GLU A N 1
ATOM 1396 C CA . GLU A 1 170 ? -4.719 20.012 12.424 1.00 86.81 170 GLU A CA 1
ATOM 1397 C C . GLU A 1 170 ? -3.746 21.099 11.944 1.00 86.81 170 GLU A C 1
ATOM 1399 O O . GLU A 1 170 ? -3.318 21.066 10.790 1.00 86.81 170 GLU A O 1
ATOM 1404 N N . ILE A 1 171 ? -3.302 21.999 12.828 1.00 85.56 171 ILE A N 1
ATOM 1405 C CA . ILE A 1 171 ? -2.284 23.011 12.500 1.00 85.56 171 ILE A CA 1
ATOM 1406 C C . ILE A 1 171 ? -0.961 22.346 12.085 1.00 85.56 171 ILE A C 1
ATOM 1408 O O . ILE A 1 171 ? -0.391 22.685 11.046 1.00 85.56 171 ILE A O 1
ATOM 1412 N N . GLN A 1 172 ? -0.490 21.353 12.845 1.00 83.31 172 GLN A N 1
ATOM 1413 C CA . GLN A 1 172 ? 0.747 20.625 12.534 1.00 83.31 172 GLN A CA 1
ATOM 1414 C C . GLN A 1 172 ? 0.642 19.830 11.227 1.00 83.31 172 GLN A C 1
ATOM 1416 O O . GLN A 1 172 ? 1.583 19.787 10.434 1.00 83.31 172 GLN A O 1
ATOM 1421 N N . LYS A 1 173 ? -0.518 19.227 10.965 1.00 88.12 173 LYS A N 1
ATOM 1422 C CA . LYS A 1 173 ? -0.804 18.509 9.721 1.00 88.12 173 LYS A CA 1
ATOM 1423 C C . LYS A 1 173 ? -0.788 19.447 8.514 1.00 88.12 173 LYS A C 1
ATOM 1425 O O . LYS A 1 173 ? -0.179 19.116 7.498 1.00 88.12 173 LYS A O 1
ATOM 1430 N N . GLN A 1 174 ? -1.403 20.623 8.619 1.00 85.38 174 GLN A N 1
ATOM 1431 C CA . GLN A 1 174 ? -1.377 21.637 7.560 1.00 85.38 174 GLN A CA 1
ATOM 1432 C C . GLN A 1 174 ? 0.042 22.160 7.299 1.00 85.38 174 GLN A C 1
ATOM 1434 O O . GLN A 1 174 ? 0.445 22.281 6.140 1.00 85.38 174 GLN A O 1
ATOM 1439 N N . ALA A 1 175 ? 0.820 22.400 8.358 1.00 82.25 175 ALA A N 1
ATOM 1440 C CA . ALA A 1 175 ? 2.232 22.768 8.264 1.00 82.25 175 ALA A CA 1
ATOM 1441 C C . ALA A 1 175 ? 3.052 21.702 7.515 1.00 82.25 175 ALA A C 1
ATOM 1443 O O . ALA A 1 175 ? 3.805 22.020 6.592 1.00 82.25 175 ALA A O 1
ATOM 1444 N N . LEU A 1 176 ? 2.847 20.423 7.846 1.00 84.69 176 LEU A N 1
ATOM 1445 C CA . LEU A 1 176 ? 3.521 19.305 7.191 1.00 84.69 176 LEU A CA 1
ATOM 1446 C C . LEU A 1 176 ? 3.143 19.192 5.705 1.00 84.69 176 LEU A C 1
ATOM 1448 O O . LEU A 1 176 ? 4.020 19.003 4.864 1.00 84.69 176 LEU A O 1
ATOM 1452 N N . PHE A 1 177 ? 1.863 19.366 5.360 1.00 86.31 177 PHE A N 1
ATOM 1453 C CA . PHE A 1 177 ? 1.424 19.377 3.960 1.00 86.31 177 PHE A CA 1
ATOM 1454 C C . PHE A 1 177 ? 2.027 20.534 3.160 1.00 86.31 177 PHE A C 1
ATOM 1456 O O . PHE A 1 177 ? 2.444 20.319 2.023 1.00 86.31 177 PHE A O 1
ATOM 1463 N N . LYS A 1 178 ? 2.131 21.738 3.742 1.00 82.00 178 LYS A N 1
ATOM 1464 C CA . LYS A 1 178 ? 2.838 22.866 3.108 1.00 82.00 178 LYS A CA 1
ATOM 1465 C C . LYS A 1 178 ? 4.299 22.516 2.817 1.00 82.00 178 LYS A C 1
ATOM 1467 O O . LYS A 1 178 ? 4.776 22.786 1.718 1.00 82.00 178 LYS A O 1
ATOM 1472 N N . ILE A 1 179 ? 4.988 21.872 3.762 1.00 84.88 179 ILE A N 1
ATOM 1473 C CA . ILE A 1 179 ? 6.380 21.435 3.585 1.00 84.88 179 ILE A CA 1
ATOM 1474 C C . ILE A 1 179 ? 6.494 20.405 2.457 1.00 84.88 179 ILE A C 1
ATOM 1476 O O . ILE A 1 179 ? 7.322 20.581 1.567 1.00 84.88 179 ILE A O 1
ATOM 1480 N N . PHE A 1 180 ? 5.657 19.364 2.453 1.00 82.69 180 PHE A N 1
ATOM 1481 C CA . PHE A 1 180 ? 5.698 18.329 1.414 1.00 82.69 180 PHE A CA 1
ATOM 1482 C C . PHE A 1 180 ? 5.384 18.882 0.023 1.00 82.69 180 PHE A C 1
ATOM 1484 O O . PHE A 1 180 ? 6.130 18.608 -0.916 1.00 82.69 180 PHE A O 1
ATOM 1491 N N . ASN A 1 181 ? 4.334 19.693 -0.113 1.00 83.44 181 ASN A N 1
ATOM 1492 C CA . ASN A 1 181 ? 3.919 20.239 -1.408 1.00 83.44 181 ASN A CA 1
ATOM 1493 C C . ASN A 1 181 ? 4.960 21.191 -2.010 1.00 83.44 181 ASN A C 1
ATOM 1495 O O . ASN A 1 181 ? 5.100 21.255 -3.230 1.00 83.44 181 ASN A O 1
ATOM 1499 N N . ASN A 1 182 ? 5.709 21.898 -1.162 1.00 83.62 182 ASN A N 1
ATOM 1500 C CA . ASN A 1 182 ? 6.756 22.823 -1.595 1.00 83.62 182 ASN A CA 1
ATOM 1501 C C . ASN A 1 182 ? 8.151 22.184 -1.625 1.00 83.62 182 ASN A C 1
ATOM 1503 O O . ASN A 1 182 ? 9.134 22.852 -1.964 1.00 83.62 182 ASN A O 1
ATOM 1507 N N . SER A 1 183 ? 8.252 20.896 -1.290 1.00 82.62 183 SER A N 1
ATOM 1508 C CA . SER A 1 183 ? 9.499 20.147 -1.350 1.00 82.62 183 SER A CA 1
ATOM 1509 C C . SER A 1 183 ? 9.770 19.628 -2.761 1.00 82.62 183 SER A C 1
ATOM 1511 O O . SER A 1 183 ? 8.880 19.143 -3.460 1.00 82.62 183 SER A O 1
ATOM 1513 N N . LYS A 1 184 ? 11.024 19.731 -3.194 1.00 81.19 184 LYS A N 1
ATOM 1514 C CA . LYS A 1 184 ? 11.529 19.117 -4.421 1.00 81.19 184 LYS A CA 1
ATOM 1515 C C . LYS A 1 184 ? 12.780 18.319 -4.100 1.00 81.19 184 LYS A C 1
ATOM 1517 O O . LYS A 1 184 ? 13.585 18.723 -3.263 1.00 81.19 184 LYS A O 1
ATOM 1522 N N . VAL A 1 185 ? 12.938 17.187 -4.774 1.00 77.19 185 VAL A N 1
ATOM 1523 C CA . VAL A 1 185 ? 14.170 16.404 -4.706 1.00 77.19 185 VAL A CA 1
ATOM 1524 C C . VAL A 1 185 ? 15.128 16.966 -5.745 1.00 77.19 185 VAL A C 1
ATOM 1526 O O . VAL A 1 185 ? 14.852 16.918 -6.942 1.00 77.19 185 VAL A O 1
ATOM 1529 N N . GLU A 1 186 ? 16.243 17.516 -5.284 1.00 75.44 186 GLU A N 1
ATOM 1530 C CA . GLU A 1 186 ? 17.361 17.876 -6.144 1.00 75.44 186 GLU A CA 1
ATOM 1531 C C . GLU A 1 186 ? 18.387 16.741 -6.108 1.00 75.44 186 GLU A C 1
ATOM 1533 O O . GLU A 1 186 ? 19.072 16.518 -5.101 1.00 75.44 186 GLU A O 1
ATOM 1538 N N . SER A 1 187 ? 18.499 16.010 -7.221 1.00 62.91 187 SER A N 1
ATOM 1539 C CA . SER A 1 187 ? 19.656 15.150 -7.466 1.00 62.91 187 SER A CA 1
ATOM 1540 C C . SER A 1 187 ? 20.843 16.045 -7.774 1.00 62.91 187 SER A C 1
ATOM 1542 O O . SER A 1 187 ? 20.913 16.675 -8.831 1.00 62.91 187 SER A O 1
ATOM 1544 N N . GLY A 1 188 ? 21.799 16.089 -6.855 1.00 59.44 188 GLY A N 1
ATOM 1545 C CA . GLY A 1 188 ? 23.110 16.601 -7.201 1.00 59.44 188 GLY A CA 1
ATOM 1546 C C . GLY A 1 188 ? 23.757 15.693 -8.259 1.00 59.44 188 GLY A C 1
ATOM 1547 O O . GLY A 1 188 ? 23.465 14.499 -8.325 1.00 59.44 188 GLY A O 1
ATOM 1548 N N . GLY A 1 189 ? 24.626 16.254 -9.107 1.00 56.94 189 GLY A N 1
ATOM 1549 C CA . GLY A 1 189 ? 25.314 15.512 -10.173 1.00 56.94 189 GLY A CA 1
ATOM 1550 C C . GLY A 1 189 ? 26.035 14.244 -9.685 1.00 56.94 189 GLY A C 1
ATOM 1551 O O . GLY A 1 189 ? 26.217 14.067 -8.485 1.00 56.94 189 GLY A O 1
ATOM 1552 N N . MET A 1 190 ? 26.477 13.409 -10.636 1.00 57.22 190 MET A N 1
ATOM 1553 C CA . MET A 1 190 ? 26.993 12.015 -10.573 1.00 57.22 190 MET A CA 1
ATOM 1554 C C . MET A 1 190 ? 27.652 11.453 -9.283 1.00 57.22 190 MET A C 1
ATOM 1556 O O . MET A 1 190 ? 27.744 10.237 -9.158 1.00 57.22 190 MET A O 1
ATOM 1560 N N . LEU A 1 191 ? 28.121 12.273 -8.338 1.00 56.72 191 LEU A N 1
ATOM 1561 C CA . LEU A 1 191 ? 28.770 11.876 -7.077 1.00 56.72 191 LEU A CA 1
ATOM 1562 C C . LEU A 1 191 ? 28.129 12.472 -5.807 1.00 56.72 191 LEU A C 1
ATOM 1564 O O . LEU A 1 191 ? 28.664 12.301 -4.712 1.00 56.72 191 LEU A O 1
ATOM 1568 N N . SER A 1 192 ? 27.014 13.193 -5.913 1.00 62.97 192 SER A N 1
ATOM 1569 C CA . SER A 1 192 ? 26.403 13.891 -4.776 1.00 62.97 192 SER A CA 1
ATOM 1570 C C . SER A 1 192 ? 25.062 13.290 -4.367 1.00 62.97 192 SER A C 1
ATOM 1572 O O . SER A 1 192 ? 24.289 12.813 -5.189 1.00 62.97 192 SER A O 1
ATOM 1574 N N . LYS A 1 193 ? 24.823 13.273 -3.051 1.00 69.06 193 LYS A N 1
ATOM 1575 C CA . LYS A 1 193 ? 23.602 12.726 -2.452 1.00 69.06 193 LYS A CA 1
ATOM 1576 C C . LYS A 1 193 ? 22.407 13.608 -2.803 1.00 69.06 193 LYS A C 1
ATOM 1578 O O . LYS A 1 193 ? 22.524 14.833 -2.756 1.00 69.06 193 LYS A O 1
ATOM 1583 N N . GLU A 1 194 ? 21.277 12.975 -3.084 1.00 74.00 194 GLU A N 1
ATOM 1584 C CA . GLU A 1 194 ? 19.988 13.644 -3.264 1.00 74.00 194 GLU A CA 1
ATOM 1585 C C . GLU A 1 194 ? 19.633 14.458 -2.015 1.00 74.00 194 GLU A C 1
ATOM 1587 O O . GLU A 1 194 ? 19.833 14.006 -0.881 1.00 74.00 194 GLU A O 1
ATOM 1592 N N . ARG A 1 195 ? 19.143 15.683 -2.219 1.00 78.06 195 ARG A N 1
ATOM 1593 C CA . ARG A 1 195 ? 18.703 16.574 -1.141 1.00 78.06 195 ARG A CA 1
ATOM 1594 C C . ARG A 1 195 ? 17.261 16.984 -1.374 1.00 78.06 195 ARG A C 1
ATOM 1596 O O . ARG A 1 195 ? 16.849 17.222 -2.505 1.00 78.06 195 ARG A O 1
ATOM 1603 N N . ILE A 1 196 ? 16.506 17.093 -0.287 1.00 77.75 196 ILE A N 1
ATOM 1604 C CA . ILE A 1 196 ? 15.169 17.680 -0.312 1.00 77.75 196 ILE A CA 1
ATOM 1605 C C . ILE A 1 196 ? 15.333 19.184 -0.104 1.00 77.75 196 ILE A C 1
ATOM 1607 O O . ILE A 1 196 ? 15.838 19.614 0.934 1.00 77.75 196 ILE A O 1
ATOM 1611 N N . VAL A 1 197 ? 14.917 19.971 -1.090 1.00 78.69 197 VAL A N 1
ATOM 1612 C CA . VAL A 1 197 ? 14.904 21.433 -1.027 1.00 78.69 197 VAL A CA 1
ATOM 1613 C C . VAL A 1 197 ? 13.462 21.887 -0.880 1.00 78.69 197 VAL A C 1
ATOM 1615 O O . VAL A 1 197 ? 12.609 21.567 -1.707 1.00 78.69 197 VAL A O 1
ATOM 1618 N N . ILE A 1 198 ? 13.181 22.609 0.200 1.00 82.31 198 ILE A N 1
ATOM 1619 C CA . ILE A 1 198 ? 11.855 23.153 0.484 1.00 82.31 198 ILE A CA 1
ATOM 1620 C C . ILE A 1 198 ? 11.832 24.596 -0.016 1.00 82.31 198 ILE A C 1
ATOM 1622 O O . ILE A 1 198 ? 12.572 25.441 0.483 1.00 82.31 198 ILE A O 1
ATOM 1626 N N . ASN A 1 199 ? 10.988 24.872 -1.007 1.00 80.00 199 ASN A N 1
ATOM 1627 C CA . ASN A 1 199 ? 10.843 26.201 -1.593 1.00 80.00 199 ASN A CA 1
ATOM 1628 C C . ASN A 1 199 ? 9.764 26.984 -0.842 1.00 80.00 199 ASN A C 1
ATOM 1630 O O . ASN A 1 199 ? 8.593 26.951 -1.213 1.00 80.00 199 ASN A O 1
ATOM 1634 N N . LEU A 1 200 ? 10.166 27.666 0.226 1.00 81.75 200 LEU A N 1
ATOM 1635 C CA . LEU A 1 200 ? 9.309 28.552 1.013 1.00 81.75 200 LEU A CA 1
ATOM 1636 C C . LEU A 1 200 ? 9.935 29.942 1.085 1.00 81.75 200 LEU A C 1
ATOM 1638 O O . LEU A 1 200 ? 11.160 30.083 1.084 1.00 81.75 200 LEU A O 1
ATOM 1642 N N . THR A 1 201 ? 9.095 30.969 1.165 1.00 82.81 201 THR A N 1
ATOM 1643 C CA . THR A 1 201 ? 9.561 32.318 1.495 1.00 82.81 201 THR A CA 1
ATOM 1644 C C . THR A 1 201 ? 10.009 32.387 2.958 1.00 82.81 201 THR A C 1
ATOM 1646 O O . THR A 1 201 ? 9.629 31.557 3.787 1.00 82.81 201 THR A O 1
ATOM 1649 N N . TYR A 1 202 ? 10.830 33.385 3.293 1.00 79.81 202 TYR A N 1
ATOM 1650 C CA . TYR A 1 202 ? 11.294 33.596 4.668 1.00 79.81 202 TYR A CA 1
ATOM 1651 C C . TYR A 1 202 ? 10.125 33.787 5.648 1.00 79.81 202 TYR A C 1
ATOM 1653 O O . TYR A 1 202 ? 10.135 33.219 6.738 1.00 79.81 202 TYR A O 1
ATOM 1661 N N . ASP A 1 203 ? 9.091 34.519 5.227 1.00 81.94 203 ASP A N 1
ATOM 1662 C CA . ASP A 1 203 ? 7.917 34.800 6.054 1.00 81.94 203 ASP A CA 1
ATOM 1663 C C . ASP A 1 203 ? 7.091 33.532 6.323 1.00 81.94 203 ASP A C 1
ATOM 1665 O O . ASP A 1 203 ? 6.692 33.287 7.461 1.00 81.94 203 ASP A O 1
ATOM 1669 N N . GLU A 1 204 ? 6.904 32.671 5.316 1.00 79.19 204 GLU A N 1
ATOM 1670 C CA . GLU A 1 204 ? 6.221 31.377 5.477 1.00 79.19 204 GLU A CA 1
ATOM 1671 C C . GLU A 1 204 ? 7.018 30.407 6.360 1.00 79.19 204 GLU A C 1
ATOM 1673 O O . GLU A 1 204 ? 6.442 29.636 7.129 1.00 79.19 204 GLU A O 1
ATOM 1678 N N . TRP A 1 205 ? 8.349 30.438 6.269 1.00 80.69 205 TRP A N 1
ATOM 1679 C CA . TRP A 1 205 ? 9.221 29.632 7.120 1.00 80.69 205 TRP A CA 1
ATOM 1680 C C . TRP A 1 205 ? 9.162 30.076 8.588 1.00 80.69 205 TRP A C 1
ATOM 1682 O O . TRP A 1 205 ? 9.059 29.241 9.490 1.00 80.69 205 TRP A O 1
ATOM 1692 N N . GLU A 1 206 ? 9.177 31.385 8.840 1.00 81.81 206 GLU A N 1
ATOM 1693 C CA . GLU A 1 206 ? 9.016 31.942 10.185 1.00 81.81 206 GLU A CA 1
ATOM 1694 C C . GLU A 1 206 ? 7.617 31.669 10.761 1.00 81.81 206 GLU A C 1
ATOM 1696 O O . GLU A 1 206 ? 7.494 31.372 11.951 1.00 81.81 206 GLU A O 1
ATOM 1701 N N . GLU A 1 207 ? 6.566 31.689 9.937 1.00 80.94 207 GLU A N 1
ATOM 1702 C CA . GLU A 1 207 ? 5.206 31.324 10.352 1.00 80.94 207 GLU A CA 1
ATOM 1703 C C . GLU A 1 207 ? 5.117 29.853 10.798 1.00 80.94 207 GLU A C 1
ATOM 1705 O O . GLU A 1 207 ? 4.566 29.563 11.865 1.00 80.94 207 GLU A O 1
ATOM 1710 N N . LEU A 1 208 ? 5.734 28.932 10.045 1.00 78.31 208 LEU A N 1
ATOM 1711 C CA . LEU A 1 208 ? 5.811 27.503 10.387 1.00 78.31 208 LEU A CA 1
ATOM 1712 C C . LEU A 1 208 ? 6.600 27.247 11.677 1.00 78.31 208 LEU A C 1
ATOM 1714 O O . LEU A 1 208 ? 6.263 26.357 12.457 1.00 78.31 208 LEU A O 1
ATOM 1718 N N . LYS A 1 209 ? 7.648 28.035 11.925 1.00 76.75 209 LYS A N 1
ATOM 1719 C CA . LYS A 1 209 ? 8.472 27.915 13.133 1.00 76.75 209 LYS A CA 1
ATOM 1720 C C . LYS A 1 209 ? 7.744 28.401 14.388 1.00 76.75 209 LYS A C 1
ATOM 1722 O O . LYS A 1 209 ? 7.994 27.887 15.472 1.00 76.75 209 LYS A O 1
ATOM 1727 N N . ARG A 1 210 ? 6.837 29.373 14.246 1.00 73.88 210 ARG A N 1
ATOM 1728 C CA . ARG A 1 210 ? 6.003 29.900 15.342 1.00 73.88 210 ARG A CA 1
ATOM 1729 C C . ARG A 1 210 ? 4.790 29.029 15.667 1.00 73.88 210 ARG A C 1
ATOM 1731 O O . ARG A 1 210 ? 4.166 29.254 16.696 1.00 73.88 210 ARG A O 1
ATOM 1738 N N . THR A 1 211 ? 4.437 28.079 14.799 1.00 61.28 211 THR A N 1
ATOM 1739 C CA . THR A 1 211 ? 3.308 27.154 15.005 1.00 61.28 211 THR A CA 1
ATOM 1740 C C . THR A 1 211 ? 3.678 25.877 15.783 1.00 61.28 211 THR A C 1
ATOM 1742 O O . THR A 1 211 ? 2.813 25.020 15.975 1.00 61.28 211 THR A O 1
ATOM 1745 N N . GLN A 1 212 ? 4.931 25.760 16.252 1.00 49.72 212 GLN A N 1
ATOM 1746 C CA . GLN A 1 212 ? 5.382 24.779 17.257 1.00 49.72 212 GLN A CA 1
ATOM 1747 C C . GLN A 1 212 ? 5.092 25.254 18.682 1.00 49.72 212 GLN A C 1
ATOM 1749 O O . GLN A 1 212 ? 4.646 24.400 19.484 1.00 49.72 212 GLN A O 1
#

Sequence (212 aa):
MLKNTIKLSDDTKDLLDQIQLKFGLKTYDTTVNTCSLFIIRNEINLKEDYIGDYRKGLVDLEKRLTVSFKEHEDKMKLDNASVRKWMGGIEKDYLKPLIQKLSILDKISDLGINNILQEKQNIPKIENPLNSHLEKPFSSSSEDQENTEKLKNELQDKDQKFRDLYNKYEIQKQALFKIFNNSKVESGGMLSKERIVINLTYDEWEELKRTQ

Radius of gyration: 41.35 Å; chains: 1; bounding box: 88×51×114 Å